Protein AF-A0A7W8EMI1-F1 (afdb_monomer_lite)

pLDDT: mean 90.02, std 12.0, range [42.81, 98.56]

Organism: NCBI:txid714136

Structure (mmCIF, N/CA/C/O backbone):
data_AF-A0A7W8EMI1-F1
#
_entry.id   AF-A0A7W8EMI1-F1
#
loop_
_atom_site.group_PDB
_atom_site.id
_atom_site.type_symbol
_atom_site.label_atom_id
_atom_site.label_alt_id
_atom_site.label_comp_id
_atom_site.label_asym_id
_atom_site.label_entity_id
_atom_site.label_seq_id
_atom_site.pdbx_PDB_ins_code
_atom_site.Cartn_x
_atom_site.Cartn_y
_atom_site.Cartn_z
_atom_site.occupancy
_atom_site.B_iso_or_equiv
_atom_site.auth_seq_id
_atom_site.auth_comp_id
_atom_site.auth_asym_id
_atom_site.auth_atom_id
_atom_site.pdbx_PDB_model_num
ATOM 1 N N . MET A 1 1 ? -33.096 -10.614 32.746 1.00 73.25 1 MET A N 1
ATOM 2 C CA . MET A 1 1 ? -34.024 -9.784 33.551 1.00 73.25 1 MET A CA 1
ATOM 3 C C . MET A 1 1 ? -34.927 -9.050 32.568 1.00 73.25 1 MET A C 1
ATOM 5 O O . MET A 1 1 ? -34.405 -8.693 31.520 1.00 73.25 1 MET A O 1
ATOM 9 N N . PRO A 1 2 ? -36.248 -8.901 32.792 1.00 81.44 2 PRO A N 1
ATOM 10 C CA . PRO A 1 2 ? -37.075 -8.082 31.903 1.00 81.44 2 PRO A CA 1
ATOM 11 C C . PRO A 1 2 ? -36.491 -6.671 31.788 1.00 81.44 2 PRO A C 1
ATOM 13 O O . PRO A 1 2 ? -36.024 -6.145 32.799 1.00 81.44 2 PRO A O 1
ATOM 16 N N . ALA A 1 3 ? -36.530 -6.092 30.586 1.00 77.44 3 ALA A N 1
ATOM 17 C CA . ALA A 1 3 ? -35.765 -4.897 30.235 1.00 77.44 3 ALA A CA 1
ATOM 18 C C . ALA A 1 3 ? -36.044 -3.680 31.139 1.00 77.44 3 ALA A C 1
ATOM 20 O O . ALA A 1 3 ? -35.156 -2.874 31.325 1.00 77.44 3 ALA A O 1
ATOM 21 N N . ASP A 1 4 ? -37.190 -3.606 31.818 1.00 81.94 4 ASP A N 1
ATOM 22 C CA . ASP A 1 4 ? -37.526 -2.467 32.692 1.00 81.94 4 ASP A CA 1
ATOM 23 C C . ASP A 1 4 ? -37.726 -2.875 34.162 1.00 81.94 4 ASP A C 1
ATOM 25 O O . ASP A 1 4 ? -38.446 -2.226 34.920 1.00 81.94 4 ASP A O 1
ATOM 29 N N . SER A 1 5 ? -37.157 -4.009 34.587 1.00 91.50 5 SER A N 1
ATOM 30 C CA . SER A 1 5 ? -37.368 -4.477 35.963 1.00 91.50 5 SER A CA 1
ATOM 31 C C . SER A 1 5 ? -36.676 -3.553 36.973 1.00 91.50 5 SER A C 1
ATOM 33 O O . SER A 1 5 ? -35.506 -3.224 36.777 1.00 91.50 5 SER A O 1
ATOM 35 N N . PRO A 1 6 ? -37.340 -3.160 38.072 1.00 95.75 6 PRO A N 1
ATOM 36 C CA . PRO A 1 6 ? -36.713 -2.332 39.091 1.00 95.75 6 PRO A CA 1
ATOM 37 C C . PRO A 1 6 ? -35.672 -3.121 39.895 1.00 95.75 6 PRO A C 1
ATOM 39 O O . PRO A 1 6 ? -35.766 -4.343 40.044 1.00 95.75 6 PRO A O 1
ATOM 42 N N . VAL A 1 7 ? -34.710 -2.403 40.471 1.00 96.88 7 VAL A N 1
ATOM 43 C CA . VAL A 1 7 ? -33.752 -2.937 41.447 1.00 96.88 7 VAL A CA 1
ATOM 44 C C . VAL A 1 7 ? -34.198 -2.510 42.841 1.00 96.88 7 VAL A C 1
ATOM 46 O O . VAL A 1 7 ? -34.382 -1.323 43.089 1.00 96.88 7 VAL A O 1
ATOM 49 N N . ALA A 1 8 ? -34.373 -3.455 43.764 1.00 97.31 8 ALA A N 1
ATOM 50 C CA . ALA A 1 8 ? -34.835 -3.168 45.121 1.00 97.31 8 ALA A CA 1
ATOM 51 C C . ALA A 1 8 ? -33.802 -3.584 46.173 1.00 97.31 8 ALA A C 1
ATOM 53 O O . ALA A 1 8 ? -33.213 -4.662 46.085 1.00 97.31 8 ALA A O 1
ATOM 54 N N . VAL A 1 9 ? -33.631 -2.740 47.190 1.00 98.00 9 VAL A N 1
ATOM 55 C CA . VAL A 1 9 ? -32.820 -3.006 48.383 1.00 98.00 9 VAL A CA 1
ATOM 56 C C . VAL A 1 9 ? -33.714 -2.957 49.610 1.00 98.00 9 VAL A C 1
ATOM 58 O O . VAL A 1 9 ? -34.444 -1.983 49.800 1.00 98.00 9 VAL A O 1
ATOM 61 N N . THR A 1 10 ? -33.625 -3.981 50.458 1.00 98.31 10 THR A N 1
ATOM 62 C CA . THR A 1 10 ? -34.345 -4.048 51.734 1.00 98.31 10 THR A CA 1
ATOM 63 C C . THR A 1 10 ? -33.381 -3.821 52.892 1.00 98.31 10 THR A C 1
ATOM 65 O O . THR A 1 10 ? -32.395 -4.543 53.032 1.00 98.31 10 THR A O 1
ATOM 68 N N . PHE A 1 11 ? -33.687 -2.843 53.737 1.00 98.12 11 PHE A N 1
ATOM 69 C CA . PHE A 1 11 ? -32.984 -2.560 54.984 1.00 98.12 11 PHE A CA 1
ATOM 70 C C . PHE A 1 11 ? -33.639 -3.320 56.142 1.00 98.12 11 PHE A C 1
ATOM 72 O O . PHE A 1 11 ? -34.852 -3.533 56.154 1.00 98.12 11 PHE A O 1
ATOM 79 N N . SER A 1 12 ? -32.841 -3.722 57.133 1.00 97.56 12 SER A N 1
ATOM 80 C CA . SER A 1 12 ? -33.326 -4.414 58.338 1.00 97.56 12 SER A CA 1
ATOM 81 C C . SER A 1 12 ? -34.131 -3.515 59.281 1.00 97.56 12 SER A C 1
ATOM 83 O O . SER A 1 12 ? -34.808 -4.018 60.174 1.00 97.56 12 SER A O 1
ATOM 85 N N . GLU A 1 13 ? -34.061 -2.200 59.090 1.00 97.81 13 GLU A N 1
ATOM 86 C CA . GLU A 1 13 ? -34.744 -1.182 59.883 1.00 97.81 13 GLU A CA 1
ATOM 87 C C . GLU A 1 13 ? -35.044 0.069 59.033 1.00 97.81 13 GLU A C 1
ATOM 89 O O . GLU A 1 13 ? -34.529 0.181 57.916 1.00 97.81 13 GLU A O 1
ATOM 94 N N . PRO A 1 14 ? -35.894 1.000 59.510 1.00 98.44 14 PRO A N 1
ATOM 95 C CA . PRO A 1 14 ? -36.161 2.264 58.824 1.00 98.44 14 PRO A CA 1
ATOM 96 C C . PRO A 1 14 ? -34.904 3.138 58.665 1.00 98.44 14 PRO A C 1
ATOM 98 O O . PRO A 1 14 ? -34.229 3.419 59.654 1.00 98.44 14 PRO A O 1
ATOM 101 N N . VAL A 1 15 ? -34.639 3.640 57.452 1.00 98.56 15 VAL A N 1
ATOM 102 C CA . VAL A 1 15 ? -33.458 4.477 57.148 1.00 98.56 15 VAL A CA 1
ATOM 103 C C . VAL A 1 15 ? -33.783 5.849 56.534 1.00 98.56 15 VAL A C 1
ATOM 105 O O . VAL A 1 15 ? -34.879 6.082 56.019 1.00 98.56 15 VAL A O 1
ATOM 108 N N . THR A 1 16 ? -32.817 6.771 56.553 1.00 98.44 16 THR A N 1
ATOM 109 C CA . THR A 1 16 ? -32.805 8.029 55.773 1.00 98.44 16 THR A CA 1
ATOM 110 C C . THR A 1 16 ? -31.569 8.122 54.882 1.00 98.44 16 THR A C 1
ATOM 112 O O . THR A 1 16 ? -30.633 7.353 55.054 1.00 98.44 16 THR A O 1
ATOM 115 N N . ASP A 1 17 ? -31.560 9.048 53.918 1.00 98.00 17 ASP A N 1
ATOM 116 C CA . ASP A 1 17 ? -30.403 9.375 53.057 1.00 98.00 17 ASP A CA 1
ATOM 117 C C . ASP A 1 17 ? -29.827 8.216 52.218 1.00 98.00 17 ASP A C 1
ATOM 119 O O . ASP A 1 17 ? -28.718 8.306 51.692 1.00 98.00 17 ASP A O 1
ATOM 123 N N . ALA A 1 18 ? -30.581 7.127 52.066 1.00 98.00 18 ALA A N 1
ATOM 124 C CA . ALA A 1 18 ? -30.171 5.978 51.274 1.00 98.00 18 ALA A CA 1
ATOM 125 C C . ALA A 1 18 ? -30.127 6.318 49.774 1.00 98.00 18 ALA A C 1
ATOM 127 O O . ALA A 1 18 ? -31.058 6.911 49.226 1.00 98.00 18 ALA A O 1
ATOM 128 N N . GLN A 1 19 ? -29.054 5.899 49.108 1.00 97.88 19 GLN A N 1
ATOM 129 C CA . GLN A 1 19 ? -28.803 6.128 47.686 1.00 97.88 19 GLN A CA 1
ATOM 130 C C . GLN A 1 19 ? -28.475 4.807 46.987 1.00 97.88 19 GLN A C 1
ATOM 132 O O . GLN A 1 19 ? -27.836 3.936 47.578 1.00 97.88 19 GLN A O 1
ATOM 137 N N . ILE A 1 20 ? -28.888 4.678 45.725 1.00 98.44 20 ILE A N 1
ATOM 138 C CA . ILE A 1 20 ? -28.486 3.597 44.818 1.00 98.44 20 ILE A CA 1
ATOM 139 C C . ILE A 1 20 ? -27.831 4.243 43.601 1.00 98.44 20 ILE A C 1
ATOM 141 O O . ILE A 1 20 ? -28.434 5.134 43.005 1.00 98.44 20 ILE A O 1
ATOM 145 N N . SER A 1 21 ? -26.643 3.769 43.232 1.00 97.50 21 SER A N 1
ATOM 146 C CA . SER A 1 21 ? -26.022 4.019 41.932 1.00 97.50 21 SER A CA 1
ATOM 147 C C . SER A 1 21 ? -25.877 2.709 41.163 1.00 97.50 21 SER A C 1
ATOM 149 O O . SER A 1 21 ? -25.671 1.643 41.754 1.00 97.50 21 SER A O 1
ATOM 151 N N . VAL A 1 22 ? -26.011 2.782 39.841 1.00 97.06 22 VAL A N 1
ATOM 152 C CA . VAL A 1 22 ? -25.885 1.632 38.942 1.00 97.06 22 VAL A CA 1
ATOM 153 C C . VAL A 1 22 ? -24.896 1.993 37.842 1.00 97.06 22 VAL A C 1
ATOM 155 O O . VAL A 1 22 ? -25.059 3.015 37.188 1.00 97.06 22 VAL A O 1
ATOM 158 N N . LEU A 1 23 ? -23.870 1.169 37.655 1.00 95.25 23 LEU A N 1
ATOM 159 C CA . LEU A 1 23 ? -22.830 1.343 36.645 1.00 95.25 23 LEU A CA 1
ATOM 160 C C . LEU A 1 23 ? -22.919 0.208 35.622 1.00 95.25 23 LEU A C 1
ATOM 162 O O . LEU A 1 23 ? -22.920 -0.962 36.012 1.00 95.25 23 LEU A O 1
ATOM 166 N N . ASP A 1 24 ? -22.939 0.545 34.337 1.00 87.75 24 ASP A N 1
ATOM 167 C CA . ASP A 1 24 ? -22.686 -0.411 33.263 1.00 87.75 24 ASP A CA 1
ATOM 168 C C . ASP A 1 24 ? -21.169 -0.635 33.156 1.00 87.75 24 ASP A C 1
ATOM 170 O O . ASP A 1 24 ? -20.417 0.255 32.761 1.00 87.75 24 ASP A O 1
ATOM 174 N N . GLU A 1 25 ? -20.689 -1.827 33.519 1.00 84.88 25 GLU A N 1
ATOM 175 C CA . GLU A 1 25 ? -19.253 -2.134 33.518 1.00 84.88 25 GLU A CA 1
ATOM 176 C C . GLU A 1 25 ? -18.672 -2.341 32.106 1.00 84.88 25 GLU A C 1
ATOM 178 O O . GLU A 1 25 ? -17.452 -2.395 31.954 1.00 84.88 25 GLU A O 1
ATOM 183 N N . TRP A 1 26 ? -19.497 -2.482 31.061 1.00 77.25 26 TRP A N 1
ATOM 184 C CA . TRP A 1 26 ? -19.006 -2.594 29.681 1.00 77.25 26 TRP A CA 1
ATOM 185 C C . TRP A 1 26 ? -18.667 -1.231 29.087 1.00 77.25 26 TRP A C 1
ATOM 187 O O . TRP A 1 26 ? -17.717 -1.129 28.305 1.00 77.25 26 TRP A O 1
ATOM 197 N N . PHE A 1 27 ? -19.451 -0.211 29.439 1.00 75.19 27 PHE A N 1
ATOM 198 C CA . PHE A 1 27 ? -19.277 1.157 28.949 1.00 75.19 27 PHE A CA 1
ATOM 199 C C . PHE A 1 27 ? -18.638 2.094 29.981 1.00 75.19 27 PHE A C 1
ATOM 201 O O . PHE A 1 27 ? -18.196 3.173 29.607 1.00 75.19 27 PHE A O 1
ATOM 208 N N . GLU A 1 28 ? -18.508 1.645 31.234 1.00 82.50 28 GLU A N 1
ATOM 209 C CA . GLU A 1 28 ? -18.040 2.443 32.376 1.00 82.50 28 GLU A CA 1
ATOM 210 C C . GLU A 1 28 ? -18.919 3.684 32.630 1.00 82.50 28 GLU A 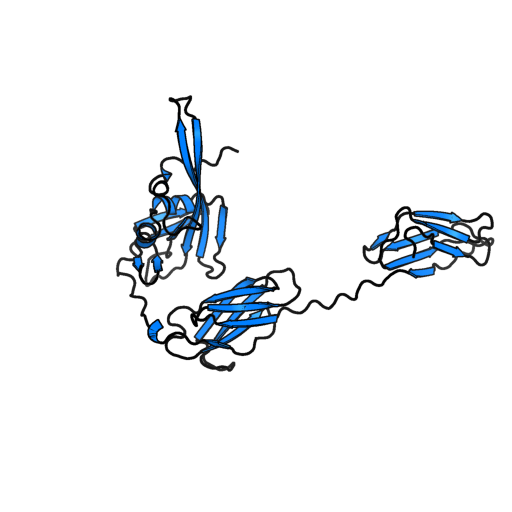C 1
ATOM 212 O O . GLU A 1 28 ? -18.450 4.693 33.156 1.00 82.50 28 GLU A O 1
ATOM 217 N N . ASP A 1 29 ? -20.208 3.582 32.296 1.00 85.00 29 ASP A N 1
ATOM 218 C CA . ASP A 1 29 ? -21.182 4.673 32.352 1.00 85.00 29 ASP A CA 1
ATOM 219 C C . ASP A 1 29 ? -22.246 4.424 33.434 1.00 85.00 29 ASP A C 1
ATOM 221 O O . ASP A 1 29 ? -22.667 3.291 33.683 1.00 85.00 29 ASP A O 1
ATOM 225 N N . GLU A 1 30 ? -22.696 5.491 34.099 1.00 93.75 30 GLU A N 1
ATOM 226 C CA . GLU A 1 30 ? -23.787 5.416 35.076 1.00 93.75 30 GLU A CA 1
ATOM 227 C C . GLU A 1 30 ? -25.133 5.240 34.363 1.00 93.75 30 GLU A C 1
ATOM 229 O O . GLU A 1 30 ? -25.459 5.974 33.428 1.00 93.75 30 GLU A O 1
ATOM 234 N N . VAL A 1 31 ? -25.937 4.281 34.823 1.00 93.31 31 VAL A N 1
ATOM 235 C CA . VAL A 1 31 ? -27.280 4.045 34.290 1.00 93.31 31 VAL A CA 1
ATOM 236 C C . VAL A 1 31 ? -28.243 5.062 34.911 1.00 93.31 31 VAL A C 1
ATOM 238 O O . VAL A 1 31 ? -28.429 5.057 36.133 1.00 93.31 31 VAL A O 1
ATOM 241 N N . PRO A 1 32 ? -28.896 5.922 34.111 1.00 93.50 32 PRO A N 1
ATOM 242 C CA . PRO A 1 32 ? -29.820 6.915 34.638 1.00 93.50 32 PRO A CA 1
ATOM 243 C C . PRO A 1 32 ? -31.092 6.255 35.191 1.00 93.50 32 PRO A C 1
ATOM 245 O O . PRO A 1 32 ? -31.605 5.267 34.659 1.00 93.50 32 PRO A O 1
ATOM 248 N N . GLY A 1 33 ? -31.631 6.815 36.274 1.00 95.62 33 GLY A N 1
ATOM 249 C CA . GLY A 1 33 ? -32.857 6.321 36.892 1.00 95.62 33 GLY A CA 1
ATOM 250 C C . GLY A 1 33 ? -33.317 7.152 38.082 1.00 95.62 33 GLY A C 1
ATOM 251 O O . GLY A 1 33 ? -32.709 8.159 38.444 1.00 95.62 33 GLY A O 1
ATOM 252 N N . THR A 1 34 ? -34.427 6.735 38.687 1.00 97.56 34 THR A N 1
ATOM 253 C CA . THR A 1 34 ? -34.988 7.367 39.886 1.00 97.56 34 THR A CA 1
ATOM 254 C C . THR A 1 34 ? -35.004 6.397 41.054 1.00 97.56 34 THR A C 1
ATOM 256 O O . THR A 1 34 ? -35.203 5.195 40.880 1.00 97.56 34 THR A O 1
ATOM 259 N N . THR A 1 35 ? -34.802 6.920 42.263 1.00 98.00 35 THR A N 1
ATOM 260 C CA . THR A 1 35 ? -34.880 6.144 43.501 1.00 98.00 35 THR A CA 1
ATOM 261 C C . THR A 1 35 ? -36.099 6.550 44.319 1.00 98.00 35 THR A C 1
ATOM 263 O O . THR A 1 35 ? -36.422 7.730 44.453 1.00 98.00 35 THR A O 1
ATOM 266 N N . GLN A 1 36 ? -36.791 5.564 44.887 1.00 98.25 36 GLN A N 1
ATOM 267 C CA . GLN A 1 36 ? -37.941 5.789 45.753 1.00 98.25 36 GLN A CA 1
ATOM 268 C C . GLN A 1 36 ? -37.867 4.891 46.984 1.00 98.25 36 GLN A C 1
ATOM 270 O O . GLN A 1 36 ? -37.825 3.664 46.879 1.00 98.25 36 GLN A O 1
ATOM 275 N N . LEU A 1 37 ? -37.863 5.516 48.161 1.00 98.31 37 LEU A N 1
ATOM 276 C CA . LEU A 1 37 ? -37.962 4.830 49.444 1.00 98.31 37 LEU A CA 1
ATOM 277 C C . LEU A 1 37 ? -39.443 4.661 49.811 1.00 98.31 37 LEU A C 1
ATOM 279 O O . LEU A 1 37 ? -40.226 5.609 49.712 1.00 98.31 37 LEU A O 1
ATOM 283 N N . ASN A 1 38 ? -39.845 3.461 50.227 1.00 98.31 38 ASN A N 1
ATOM 284 C CA . ASN A 1 38 ? -41.227 3.197 50.627 1.00 98.31 38 ASN A CA 1
ATOM 285 C C . ASN A 1 38 ? -41.619 3.966 51.918 1.00 98.31 38 ASN A C 1
ATOM 287 O O . ASN A 1 38 ? -40.748 4.405 52.671 1.00 98.31 38 ASN A O 1
ATOM 291 N N . PRO A 1 39 ? -42.923 4.101 52.243 1.00 98.12 39 PRO A N 1
ATOM 292 C CA . PRO A 1 39 ? -43.362 4.828 53.442 1.00 98.12 39 PRO A CA 1
ATOM 293 C C . PRO A 1 39 ? -42.824 4.266 54.767 1.00 98.12 39 PRO A C 1
ATOM 295 O O . PRO A 1 39 ? -42.592 5.026 55.703 1.00 98.12 39 PRO A O 1
ATOM 298 N N . ALA A 1 40 ? -42.592 2.950 54.840 1.00 97.94 40 ALA A N 1
ATOM 299 C CA . ALA A 1 40 ? -41.990 2.291 56.004 1.00 97.94 40 ALA A CA 1
ATOM 300 C C . ALA A 1 40 ? -40.477 2.547 56.139 1.00 97.94 40 ALA A C 1
ATOM 302 O O . ALA A 1 40 ? -39.891 2.200 57.160 1.00 97.94 40 ALA A O 1
ATOM 303 N N . ARG A 1 41 ? -39.852 3.157 55.123 1.00 98.25 41 ARG A N 1
ATOM 304 C CA . ARG A 1 41 ? -38.419 3.456 55.032 1.00 98.25 41 ARG A CA 1
ATOM 305 C C . ARG A 1 41 ? -37.495 2.241 55.079 1.00 98.25 41 ARG A C 1
ATOM 307 O O . ARG A 1 41 ? -36.343 2.359 55.473 1.00 98.25 41 ARG A O 1
ATOM 314 N N . THR A 1 42 ? -37.985 1.086 54.650 1.00 98.50 42 THR A N 1
ATOM 315 C CA . THR A 1 42 ? -37.250 -0.187 54.672 1.00 98.50 42 THR A CA 1
ATOM 316 C C . THR A 1 42 ? -36.948 -0.735 53.286 1.00 98.50 42 THR A C 1
ATOM 318 O O . THR A 1 42 ? -36.159 -1.664 53.180 1.00 98.50 42 THR A O 1
ATOM 321 N N . VAL A 1 43 ? -37.542 -0.193 52.218 1.00 98.56 43 VAL A N 1
ATOM 322 C CA . VAL A 1 43 ? -37.300 -0.662 50.844 1.00 98.56 43 VAL A CA 1
ATOM 323 C C . VAL A 1 43 ? -37.016 0.521 49.931 1.00 98.56 43 VAL A C 1
ATOM 325 O O . VAL A 1 43 ? -37.893 1.364 49.733 1.00 98.56 43 VAL A O 1
ATOM 328 N N . LEU A 1 44 ? -35.804 0.574 49.374 1.00 98.50 44 LEU A N 1
ATOM 329 C CA . LEU A 1 44 ? -35.391 1.551 48.367 1.00 98.50 44 LEU A CA 1
ATOM 330 C C . LEU A 1 44 ? -35.411 0.891 46.991 1.00 98.50 44 LEU A C 1
ATOM 332 O O . LEU A 1 44 ? -34.766 -0.133 46.781 1.00 98.50 44 LEU A O 1
ATOM 336 N N . THR A 1 45 ? -36.158 1.481 46.065 1.00 98.38 45 THR A N 1
ATOM 337 C CA . THR A 1 45 ? -36.331 0.965 44.703 1.00 98.38 45 THR A CA 1
ATOM 338 C C . THR A 1 45 ? -35.681 1.915 43.712 1.00 98.38 45 THR A C 1
ATOM 340 O O . THR A 1 45 ? -36.009 3.097 43.714 1.00 98.38 45 THR A O 1
ATOM 343 N N . PHE A 1 46 ? -34.786 1.409 42.870 1.00 98.19 46 PHE A N 1
ATOM 344 C CA . PHE A 1 46 ? -34.253 2.094 41.698 1.00 98.19 46 PHE A CA 1
ATOM 345 C C . PHE A 1 46 ? -35.033 1.660 40.453 1.00 98.19 46 PHE A C 1
ATOM 347 O O . PHE A 1 46 ? -35.137 0.465 40.164 1.00 98.19 46 PHE A O 1
ATOM 354 N N . THR A 1 47 ? -35.576 2.633 39.725 1.00 97.19 47 THR A N 1
ATOM 355 C CA . THR A 1 47 ? -36.252 2.430 38.439 1.00 97.19 47 THR A CA 1
ATOM 356 C C . THR A 1 47 ? -35.393 3.063 37.349 1.00 97.19 47 THR A C 1
ATOM 358 O O . THR A 1 47 ? -35.239 4.290 37.369 1.00 97.19 47 THR A O 1
ATOM 361 N N . PRO A 1 48 ? -34.813 2.275 36.427 1.00 96.00 48 PRO A N 1
ATOM 362 C CA . PRO A 1 48 ? -34.010 2.839 35.351 1.00 96.00 48 PRO A CA 1
ATOM 363 C C . PRO A 1 48 ? -34.900 3.694 34.435 1.00 96.00 48 PRO A C 1
ATOM 365 O O . PRO A 1 48 ? -36.079 3.392 34.243 1.00 96.00 48 PRO A O 1
ATOM 368 N N . SER A 1 49 ? -34.361 4.783 33.883 1.00 93.56 49 SER A N 1
ATOM 369 C CA . SER A 1 49 ? -35.084 5.596 32.891 1.00 93.56 49 SER A CA 1
ATOM 370 C C . SER A 1 49 ? -34.980 5.033 31.474 1.00 93.56 49 SER A C 1
ATOM 372 O O . SER A 1 49 ? -35.660 5.520 30.572 1.00 93.56 49 SER A O 1
ATOM 374 N N . GLU A 1 50 ? -34.129 4.026 31.283 1.00 85.12 50 GLU A N 1
ATOM 375 C CA . GLU A 1 50 ? -33.891 3.341 30.018 1.00 85.12 50 GLU A CA 1
ATOM 376 C C . GLU A 1 50 ? -33.925 1.820 30.227 1.00 85.12 50 GLU A C 1
ATOM 378 O O . GLU A 1 50 ? -33.589 1.350 31.317 1.00 85.12 50 GLU A O 1
ATOM 383 N N . PRO A 1 51 ? -34.317 1.034 29.211 1.00 86.12 51 PRO A N 1
ATOM 384 C CA . PRO A 1 51 ? -34.303 -0.416 29.324 1.00 86.12 51 PRO A CA 1
ATOM 385 C C . PRO A 1 51 ? -32.886 -0.957 29.566 1.00 86.12 51 PRO A C 1
ATOM 387 O O . PRO A 1 51 ? -31.922 -0.493 28.957 1.00 86.12 51 PRO A O 1
ATOM 390 N N . TRP A 1 52 ? -32.762 -1.988 30.401 1.00 85.25 52 TRP A N 1
ATOM 391 C CA . TRP A 1 52 ? -31.524 -2.726 30.626 1.00 85.25 52 TRP A CA 1
ATOM 392 C C . TRP A 1 52 ? -30.969 -3.262 29.309 1.00 85.25 52 TRP A C 1
ATOM 394 O O . TRP A 1 52 ? -31.669 -3.927 28.540 1.00 85.25 52 TRP A O 1
ATOM 404 N N . MET A 1 53 ? -29.685 -3.010 29.089 1.00 78.88 53 MET A N 1
ATOM 405 C CA . MET A 1 53 ? -28.921 -3.644 28.025 1.00 78.88 53 MET A CA 1
ATOM 406 C C . MET A 1 53 ? -28.465 -5.047 28.458 1.00 78.88 53 MET A C 1
ATOM 408 O O . MET A 1 53 ? -28.408 -5.358 29.650 1.00 78.88 53 MET A O 1
ATOM 412 N N . ASP A 1 54 ? -28.112 -5.895 27.489 1.00 79.81 54 ASP A N 1
ATOM 413 C CA . ASP A 1 54 ? -27.489 -7.206 27.731 1.00 79.81 54 ASP A CA 1
ATOM 414 C C . ASP A 1 54 ? -26.007 -7.042 28.152 1.00 79.81 54 ASP A C 1
ATOM 416 O O . ASP A 1 54 ? -25.101 -7.534 27.482 1.00 79.81 54 ASP A O 1
ATOM 420 N N . SER A 1 55 ? -25.750 -6.298 29.232 1.00 82.88 55 SER A N 1
ATOM 421 C CA . SER A 1 55 ? -24.419 -5.991 29.780 1.00 82.88 55 SER A CA 1
ATOM 422 C C . SER A 1 55 ? -24.312 -6.341 31.273 1.00 82.88 55 SER A C 1
ATOM 424 O O . SER A 1 55 ? -25.286 -6.740 31.921 1.00 82.88 55 SER A O 1
ATOM 426 N N . LEU A 1 56 ? -23.094 -6.259 31.822 1.00 90.31 56 LEU A N 1
ATOM 427 C CA . LEU A 1 56 ? -22.818 -6.500 33.240 1.00 90.31 56 LEU A CA 1
ATOM 428 C C . LEU A 1 56 ? -23.025 -5.206 34.039 1.00 90.31 56 LEU A C 1
ATOM 430 O O . LEU A 1 56 ? -22.341 -4.216 33.794 1.00 90.31 56 LEU A O 1
ATOM 434 N N . MET A 1 57 ? -23.926 -5.237 35.018 1.00 93.50 57 MET A N 1
ATOM 435 C CA . MET A 1 57 ? -24.270 -4.101 35.875 1.00 93.50 57 MET A CA 1
ATOM 436 C C . MET A 1 57 ? -23.652 -4.256 37.260 1.00 93.50 57 MET A C 1
ATOM 438 O O . MET A 1 57 ? -23.767 -5.322 37.871 1.00 93.50 57 MET A O 1
ATOM 442 N N . ALA A 1 58 ? -23.082 -3.179 37.796 1.00 95.94 58 ALA A N 1
ATOM 443 C CA . ALA A 1 58 ? -22.684 -3.070 39.194 1.00 95.94 58 ALA A CA 1
ATOM 444 C C . ALA A 1 58 ? -23.607 -2.096 39.929 1.00 95.94 58 ALA A C 1
ATOM 446 O O . ALA A 1 58 ? -23.683 -0.918 39.591 1.00 95.94 58 ALA A O 1
ATOM 447 N N . VAL A 1 59 ? -24.294 -2.579 40.961 1.00 97.81 59 VAL A N 1
ATOM 448 C CA . VAL A 1 59 ? -25.160 -1.753 41.807 1.00 97.81 59 VAL A CA 1
ATOM 449 C C . VAL A 1 59 ? -24.455 -1.480 43.115 1.00 97.81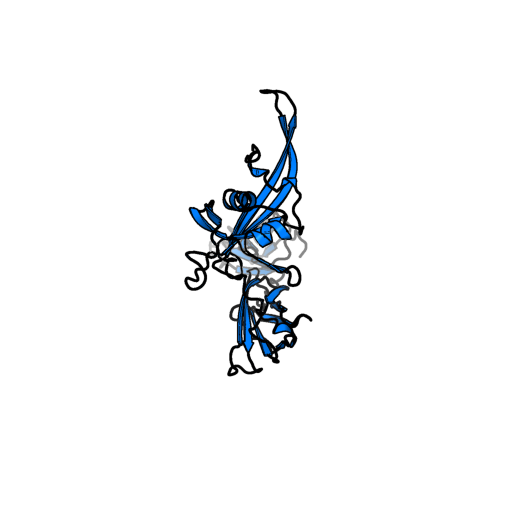 59 VAL A C 1
ATOM 451 O O . VAL A 1 59 ? -23.988 -2.418 43.758 1.00 97.81 59 VAL A O 1
ATOM 454 N N . THR A 1 60 ? -24.422 -0.219 43.532 1.00 98.38 60 THR A N 1
ATOM 455 C CA . THR A 1 60 ? -23.920 0.182 44.845 1.00 98.38 60 THR A CA 1
ATOM 456 C C . THR A 1 60 ? -25.014 0.889 45.631 1.00 98.38 60 THR A C 1
ATOM 458 O O . THR A 1 60 ? -25.562 1.893 45.185 1.00 98.38 60 THR A O 1
ATOM 461 N N . VAL A 1 61 ? -25.315 0.382 46.827 1.00 98.44 61 VAL A N 1
ATOM 462 C CA . VAL A 1 61 ? -26.161 1.069 47.811 1.00 98.44 61 VAL A CA 1
ATOM 463 C C . VAL A 1 61 ? -25.287 1.695 48.891 1.00 98.44 61 VAL A C 1
ATOM 465 O O . VAL A 1 61 ? -24.340 1.072 49.376 1.00 98.44 61 VAL A O 1
ATOM 468 N N . SER A 1 62 ? -25.578 2.941 49.258 1.00 98.38 62 SER A N 1
ATOM 469 C CA . SER A 1 62 ? -24.784 3.692 50.233 1.00 98.38 62 SER A CA 1
ATOM 470 C C . SER A 1 62 ? -25.594 4.794 50.924 1.00 98.38 62 SER A C 1
ATOM 472 O O . SER A 1 62 ? -26.772 4.994 50.632 1.00 98.38 62 SER A O 1
ATOM 474 N N . GLY A 1 63 ? -24.969 5.491 51.877 1.00 97.88 63 GLY A N 1
ATOM 475 C CA . GLY A 1 63 ? -25.506 6.713 52.486 1.00 97.88 63 GLY A CA 1
ATOM 476 C C . GLY A 1 63 ? -26.598 6.515 53.539 1.00 97.88 63 GLY A C 1
ATOM 477 O O . GLY A 1 63 ? -26.818 7.428 54.331 1.00 97.88 63 GLY A O 1
ATOM 478 N N . ALA A 1 64 ? -27.228 5.336 53.606 1.00 98.38 64 ALA A N 1
ATOM 479 C CA . ALA A 1 64 ? -28.341 5.088 54.517 1.00 98.38 64 ALA A CA 1
ATOM 480 C C . ALA A 1 64 ? -27.950 5.311 55.987 1.00 98.38 64 ALA A C 1
ATOM 482 O O . ALA A 1 64 ? -26.903 4.829 56.430 1.00 98.38 64 ALA A O 1
ATOM 483 N N . ARG A 1 65 ? -28.804 6.011 56.737 1.00 98.56 65 ARG A N 1
ATOM 484 C CA . ARG A 1 65 ? -28.657 6.268 58.174 1.00 98.56 65 ARG A CA 1
ATOM 485 C C . ARG A 1 65 ? -29.818 5.682 58.962 1.00 98.56 65 ARG A C 1
ATOM 487 O O . ARG A 1 65 ? -30.961 5.831 58.536 1.00 98.56 65 ARG A O 1
ATOM 494 N N . ASP A 1 66 ? -29.534 5.053 60.096 1.00 98.31 66 ASP A N 1
ATOM 495 C CA . ASP A 1 66 ? -30.563 4.608 61.043 1.00 98.31 66 ASP A CA 1
ATOM 496 C C . ASP A 1 66 ? -31.109 5.778 61.895 1.00 98.31 66 ASP A C 1
ATOM 498 O O . ASP A 1 66 ? -30.680 6.931 61.770 1.00 98.31 66 ASP A O 1
ATOM 502 N N . ALA A 1 67 ? -32.054 5.493 62.798 1.00 97.50 67 ALA A N 1
ATOM 503 C CA . ALA A 1 67 ? -32.637 6.499 63.692 1.00 97.50 67 ALA A CA 1
ATOM 504 C C . ALA A 1 67 ? -31.640 7.089 64.712 1.00 97.50 67 ALA A C 1
ATOM 506 O O . ALA A 1 67 ? -31.887 8.168 65.254 1.00 97.50 67 ALA A O 1
ATOM 507 N N . ALA A 1 68 ? -30.526 6.401 64.977 1.00 98.06 68 ALA A N 1
ATOM 508 C CA . ALA A 1 68 ? -29.445 6.873 65.839 1.00 98.06 68 ALA A CA 1
ATOM 509 C C . ALA A 1 68 ? -28.396 7.706 65.072 1.00 98.06 68 ALA A C 1
ATOM 511 O O . ALA A 1 68 ? -27.491 8.272 65.685 1.00 98.06 68 ALA A O 1
ATOM 512 N N . GLY A 1 69 ? -28.522 7.814 63.745 1.00 97.69 69 GLY A N 1
ATOM 513 C CA . GLY A 1 69 ? -27.601 8.535 62.871 1.00 97.69 69 GLY A CA 1
ATOM 514 C C . GLY A 1 69 ? -26.393 7.714 62.408 1.00 97.69 69 GLY A C 1
ATOM 515 O O . GLY A 1 69 ? -25.516 8.268 61.732 1.00 97.69 69 GLY A O 1
ATOM 516 N N . ASN A 1 70 ? -26.331 6.413 62.718 1.00 98.00 70 ASN A N 1
ATOM 517 C CA . ASN A 1 70 ? -25.261 5.540 62.239 1.00 98.00 70 ASN A CA 1
ATOM 518 C C . ASN A 1 70 ? -25.389 5.365 60.729 1.00 98.00 70 ASN A C 1
ATOM 520 O O . ASN A 1 70 ? -26.473 5.109 60.217 1.00 98.00 70 ASN A O 1
ATOM 524 N N . THR A 1 71 ? -24.279 5.500 60.006 1.00 98.00 71 THR A N 1
ATOM 525 C CA . THR A 1 71 ? -24.257 5.360 58.541 1.00 98.00 71 THR A CA 1
ATOM 526 C C . THR A 1 71 ? -23.893 3.935 58.151 1.00 98.00 71 THR A C 1
ATOM 528 O O . THR A 1 71 ? -22.942 3.372 58.695 1.00 98.00 71 THR A O 1
ATOM 531 N N . MET A 1 72 ? -24.607 3.363 57.182 1.00 97.50 72 MET A N 1
ATOM 532 C CA . MET A 1 72 ? -24.281 2.048 56.639 1.00 97.50 72 MET A CA 1
ATOM 533 C C . MET A 1 72 ? -22.912 2.046 55.945 1.00 97.50 72 MET A C 1
ATOM 535 O O . MET A 1 72 ? -22.495 3.039 55.344 1.00 97.50 72 MET A O 1
ATOM 539 N N . SER A 1 73 ? -22.245 0.893 55.942 1.00 97.31 73 SER A N 1
ATOM 540 C CA . SER A 1 73 ? -21.153 0.658 54.992 1.00 97.31 73 SER A CA 1
ATOM 541 C C . SER A 1 73 ? -21.731 0.428 53.591 1.00 97.31 73 SER A C 1
ATOM 543 O O . SER A 1 73 ? -22.721 -0.301 53.482 1.00 97.31 73 SER A O 1
ATOM 545 N N . PRO A 1 74 ? -21.147 1.007 52.523 1.00 98.00 74 PRO A N 1
ATOM 546 C CA . PRO A 1 74 ? -21.602 0.750 51.164 1.00 98.00 74 PRO A CA 1
ATOM 547 C C . PRO A 1 74 ? -21.581 -0.741 50.828 1.00 98.00 74 PRO A C 1
ATOM 549 O O . PRO A 1 74 ? -20.674 -1.470 51.235 1.00 98.00 74 PRO A O 1
ATOM 552 N N . HIS A 1 75 ? -22.570 -1.184 50.060 1.00 97.94 75 HIS A N 1
ATOM 553 C CA . HIS A 1 75 ? -22.666 -2.559 49.590 1.00 97.94 75 HIS A CA 1
ATOM 554 C C . HIS A 1 75 ? -22.797 -2.585 48.070 1.00 97.94 75 HIS A C 1
ATOM 556 O O . HIS A 1 75 ? -23.613 -1.853 47.511 1.00 97.94 75 HIS A O 1
ATOM 562 N N . THR A 1 76 ? -22.010 -3.444 47.420 1.00 97.56 76 THR A N 1
ATOM 563 C CA . THR A 1 76 ? -21.969 -3.568 45.960 1.00 97.56 76 THR A CA 1
ATOM 564 C C . THR A 1 76 ? -22.221 -5.008 45.538 1.00 97.56 76 THR A C 1
ATOM 566 O O . THR A 1 76 ? -21.600 -5.932 46.068 1.00 97.56 76 THR A O 1
ATOM 569 N N . TRP A 1 77 ? -23.088 -5.198 44.547 1.00 97.19 77 TRP A N 1
ATOM 570 C CA . TRP A 1 77 ? -23.303 -6.487 43.890 1.00 97.19 77 TRP A CA 1
ATOM 571 C C . TRP A 1 77 ? -23.421 -6.312 42.378 1.00 97.19 77 TRP A C 1
ATOM 573 O O . TRP A 1 77 ? -23.534 -5.195 41.874 1.00 97.19 77 TRP A O 1
ATOM 583 N N . ARG A 1 78 ? -23.374 -7.433 41.652 1.00 95.31 78 ARG A N 1
ATOM 584 C CA . ARG A 1 78 ? -23.465 -7.456 40.191 1.00 95.31 78 ARG A CA 1
ATOM 585 C C . ARG A 1 78 ? -24.621 -8.315 39.707 1.00 95.31 78 ARG A C 1
ATOM 587 O O . ARG A 1 78 ? -24.952 -9.318 40.341 1.00 95.31 78 ARG A O 1
ATOM 594 N N . PHE A 1 79 ? -25.194 -7.941 38.571 1.00 93.62 79 PHE A N 1
ATOM 595 C CA . PHE A 1 79 ? -26.121 -8.770 37.803 1.00 93.62 79 PHE A CA 1
ATOM 596 C C . PHE A 1 79 ? -25.932 -8.517 36.302 1.00 93.62 79 PHE A C 1
ATOM 598 O O . PHE A 1 79 ? -25.333 -7.520 35.916 1.00 93.62 79 PHE A O 1
ATOM 605 N N . GLY A 1 80 ? -26.437 -9.416 35.457 1.00 90.38 80 GLY A N 1
ATOM 606 C CA . GLY A 1 80 ? -26.239 -9.358 34.004 1.00 90.38 80 GLY A CA 1
ATOM 607 C C . GLY A 1 80 ? -25.273 -10.432 33.506 1.00 90.38 80 GLY A C 1
ATOM 608 O O . GLY A 1 80 ? -24.906 -11.340 34.255 1.00 90.38 80 GLY A O 1
ATOM 609 N N . GLU A 1 81 ? -24.906 -10.359 32.229 1.00 80.69 81 GLU A N 1
ATOM 610 C CA . GLU A 1 81 ? -23.968 -11.298 31.609 1.00 80.69 81 GLU A CA 1
ATOM 611 C C . GLU A 1 81 ? -22.553 -10.714 31.647 1.00 80.69 81 GLU A C 1
ATOM 613 O O . GLU A 1 81 ? -22.327 -9.566 31.261 1.00 80.69 81 GLU A O 1
ATOM 618 N N . GLU A 1 82 ? -21.580 -11.496 32.129 1.00 74.94 82 GLU A N 1
ATOM 619 C CA . GLU A 1 82 ? -20.176 -11.101 32.009 1.00 74.94 82 GLU A CA 1
ATOM 620 C C . GLU A 1 82 ? -19.842 -10.867 30.529 1.00 74.94 82 GLU A C 1
ATOM 622 O O . GLU A 1 82 ? -20.275 -11.649 29.675 1.00 74.94 82 GLU A O 1
ATOM 627 N N . PRO A 1 83 ? -19.040 -9.838 30.194 1.00 61.75 83 PRO A N 1
ATOM 628 C CA . PRO A 1 83 ? -18.608 -9.660 28.820 1.00 61.75 83 PRO A CA 1
ATOM 629 C C . PRO A 1 83 ? -17.938 -10.952 28.349 1.00 61.75 83 PRO A C 1
ATOM 631 O O . PRO A 1 83 ? -17.148 -11.542 29.102 1.00 61.75 83 PRO A O 1
ATOM 634 N N . PRO A 1 84 ? -18.215 -11.415 27.115 1.00 59.62 84 PRO A N 1
ATOM 635 C CA . PRO A 1 84 ? -17.570 -12.610 26.606 1.00 59.62 84 PRO A CA 1
ATOM 636 C C . PRO A 1 84 ? -16.067 -12.411 26.750 1.00 59.62 84 PRO A C 1
ATOM 638 O O . PRO A 1 84 ? -15.527 -11.423 26.242 1.00 59.62 84 PRO A O 1
ATOM 641 N N . LYS A 1 85 ? -15.394 -13.321 27.476 1.00 57.59 85 LYS A N 1
ATOM 642 C CA . LYS A 1 85 ? -13.942 -13.253 27.687 1.00 57.59 85 LYS A CA 1
ATOM 643 C C . LYS A 1 85 ? -13.299 -12.979 26.340 1.00 57.59 85 LYS A C 1
ATOM 645 O O . LYS A 1 85 ? -13.352 -13.833 25.452 1.00 57.59 85 LYS A O 1
ATOM 650 N N . LYS A 1 86 ? -12.739 -11.775 26.176 1.00 48.88 86 LYS A N 1
ATOM 651 C CA . LYS A 1 86 ? -12.154 -11.344 24.910 1.00 48.88 86 LYS A CA 1
ATOM 652 C C . LYS A 1 86 ? -11.096 -12.374 24.555 1.00 48.88 86 LYS A C 1
ATOM 654 O O . LYS A 1 86 ? -10.072 -12.471 25.233 1.00 48.88 86 LYS A O 1
ATOM 659 N N . LYS A 1 87 ? -11.384 -13.202 23.547 1.00 51.53 87 LYS A N 1
ATOM 660 C CA . LYS A 1 87 ? -10.443 -14.209 23.067 1.00 51.53 87 LYS A CA 1
ATOM 661 C C . LYS A 1 87 ? -9.153 -13.453 22.778 1.00 51.53 87 LYS A C 1
ATOM 663 O O . LYS A 1 87 ? -9.196 -12.424 22.105 1.00 51.53 87 LYS A O 1
ATOM 668 N N . ALA A 1 88 ? -8.047 -13.873 23.392 1.00 61.47 88 ALA A N 1
ATOM 669 C CA . ALA A 1 88 ? -6.783 -13.176 23.215 1.00 61.47 88 ALA A CA 1
ATOM 670 C C . ALA A 1 88 ? -6.528 -13.047 21.711 1.00 61.47 88 ALA A C 1
ATOM 672 O O . ALA A 1 88 ? -6.552 -14.058 21.003 1.00 61.47 88 ALA A O 1
ATOM 673 N N . ALA A 1 89 ? -6.356 -11.808 21.242 1.00 65.19 89 ALA A N 1
ATOM 674 C CA . ALA A 1 89 ? -6.205 -11.528 19.825 1.00 65.19 89 ALA A CA 1
ATOM 675 C C . ALA A 1 89 ? -5.089 -12.412 19.268 1.00 65.19 89 ALA A C 1
ATOM 677 O O . ALA A 1 89 ? -3.960 -12.378 19.768 1.00 65.19 89 ALA A O 1
ATOM 678 N N . ALA A 1 90 ? -5.409 -13.238 18.271 1.00 78.06 90 ALA A N 1
ATOM 679 C CA . ALA A 1 90 ? -4.424 -14.138 17.693 1.00 78.06 90 ALA A CA 1
ATOM 680 C C . ALA A 1 90 ? -3.226 -13.316 17.192 1.00 78.06 90 ALA A C 1
ATOM 682 O O . ALA A 1 90 ? -3.395 -12.362 16.423 1.00 78.06 90 ALA A O 1
ATOM 683 N N . ALA A 1 91 ? -2.024 -13.677 17.650 1.00 87.38 91 ALA A N 1
ATOM 684 C CA . ALA A 1 91 ? -0.800 -12.994 17.258 1.00 87.38 91 ALA A CA 1
ATOM 685 C C . ALA A 1 91 ? -0.625 -13.030 15.724 1.00 87.38 91 ALA A C 1
ATOM 687 O O . ALA A 1 91 ? -1.021 -14.013 15.086 1.00 87.38 91 ALA A O 1
ATOM 688 N N . PRO A 1 92 ? -0.009 -12.000 15.114 1.00 92.94 92 PRO A N 1
ATOM 689 C CA . PRO A 1 92 ? 0.224 -11.976 13.676 1.00 92.94 92 PRO A CA 1
ATOM 690 C C . PRO A 1 92 ? 1.048 -13.188 13.234 1.00 92.94 92 PRO A C 1
ATOM 692 O O . PRO A 1 92 ? 2.162 -13.419 13.711 1.00 92.94 92 PRO A O 1
ATOM 695 N N . ALA A 1 93 ? 0.505 -13.966 12.303 1.00 95.75 93 ALA A N 1
ATOM 696 C CA . ALA A 1 93 ? 1.119 -15.203 11.834 1.00 95.75 93 ALA A CA 1
ATOM 697 C C . ALA A 1 93 ? 0.854 -15.421 10.344 1.00 95.75 93 ALA A C 1
ATOM 699 O O . ALA A 1 93 ? -0.070 -14.854 9.760 1.00 95.75 93 ALA A O 1
ATOM 700 N N . VAL A 1 94 ? 1.670 -16.263 9.712 1.00 96.62 94 VAL A N 1
ATOM 701 C CA . VAL A 1 94 ? 1.385 -16.735 8.354 1.00 96.62 94 VAL A CA 1
ATOM 702 C C . VAL A 1 94 ? 0.286 -17.790 8.438 1.00 96.62 94 VAL A C 1
ATOM 704 O O . VAL A 1 94 ? 0.535 -18.893 8.910 1.00 96.62 94 VAL A O 1
ATOM 707 N N . GLU A 1 95 ? -0.912 -17.465 7.953 1.00 95.75 95 GLU A N 1
ATOM 708 C CA . GLU A 1 95 ? -2.022 -18.422 7.865 1.00 95.75 95 GLU A CA 1
ATOM 709 C C . GLU A 1 95 ? -1.785 -19.410 6.715 1.00 95.75 95 GLU A C 1
ATOM 711 O O . GLU A 1 95 ? -2.029 -20.608 6.833 1.00 95.75 95 GLU A O 1
ATOM 716 N N . ARG A 1 96 ? -1.273 -18.906 5.583 1.00 95.81 96 ARG A N 1
ATOM 717 C CA . ARG A 1 96 ? -0.962 -19.720 4.404 1.00 95.81 96 ARG A CA 1
ATOM 718 C C . ARG A 1 96 ? 0.152 -19.093 3.574 1.00 95.81 96 ARG A C 1
ATOM 720 O O . ARG A 1 96 ? 0.148 -17.888 3.344 1.00 95.81 96 ARG A O 1
ATOM 727 N N . ALA A 1 97 ? 1.057 -19.917 3.057 1.00 96.38 97 ALA A N 1
ATOM 728 C CA . ALA A 1 97 ? 2.094 -19.518 2.107 1.00 96.38 97 ALA A CA 1
ATOM 729 C C . ALA A 1 97 ? 2.066 -20.454 0.892 1.00 96.38 97 ALA A C 1
ATOM 731 O O . ALA A 1 97 ? 1.962 -21.665 1.063 1.00 96.38 97 ALA A O 1
ATOM 732 N N . TRP A 1 98 ? 2.120 -19.910 -0.326 1.00 95.56 98 TRP A N 1
ATOM 733 C CA . TRP A 1 98 ? 2.184 -20.710 -1.555 1.00 95.56 98 TRP A CA 1
ATOM 734 C C . TRP A 1 98 ? 2.813 -19.936 -2.716 1.00 95.56 98 TRP A C 1
ATOM 736 O O . TRP A 1 98 ? 2.873 -18.706 -2.712 1.00 95.56 98 TRP A O 1
ATOM 746 N N . THR A 1 99 ? 3.303 -20.667 -3.713 1.00 91.88 99 THR A N 1
ATOM 747 C CA . THR A 1 99 ? 3.859 -20.103 -4.949 1.00 91.88 99 THR A CA 1
ATOM 748 C C . THR A 1 99 ? 2.822 -20.225 -6.057 1.00 91.88 99 THR A C 1
ATOM 750 O O . THR A 1 99 ? 2.113 -21.229 -6.139 1.00 91.88 99 THR A O 1
ATOM 753 N N . ARG A 1 100 ? 2.685 -19.199 -6.900 1.00 87.62 100 ARG A N 1
ATOM 754 C CA . ARG A 1 100 ? 1.838 -19.298 -8.096 1.00 87.62 100 ARG A CA 1
ATOM 755 C C . ARG A 1 100 ? 2.460 -20.229 -9.146 1.00 87.62 100 ARG A C 1
ATOM 757 O O . ARG A 1 100 ? 3.661 -20.482 -9.093 1.00 87.62 100 ARG A O 1
ATOM 764 N N . PRO A 1 101 ? 1.676 -20.690 -10.139 1.00 80.75 101 PRO A N 1
ATOM 765 C CA . PRO A 1 101 ? 2.195 -21.516 -11.233 1.00 80.75 101 PRO A CA 1
ATOM 766 C C . PRO A 1 101 ? 3.339 -20.878 -12.036 1.00 80.75 101 PRO A C 1
ATOM 768 O O . PRO A 1 101 ? 4.122 -21.597 -12.641 1.00 80.75 101 PRO A O 1
ATOM 771 N N . ASP A 1 102 ? 3.473 -19.546 -12.006 1.00 75.44 102 ASP A N 1
ATOM 772 C CA . ASP A 1 102 ? 4.603 -18.822 -12.610 1.00 75.44 102 ASP A CA 1
ATOM 773 C C . ASP A 1 102 ? 5.957 -19.081 -11.912 1.00 75.44 102 ASP A C 1
ATOM 775 O O . ASP A 1 102 ? 6.998 -18.633 -12.389 1.00 75.44 102 ASP A O 1
ATOM 779 N N . GLY A 1 103 ? 5.956 -19.762 -10.760 1.00 82.75 103 GLY A N 1
ATOM 780 C CA . GLY A 1 103 ? 7.156 -20.124 -10.010 1.00 82.75 103 GLY A CA 1
ATOM 781 C C . GLY A 1 103 ? 7.845 -18.964 -9.285 1.00 82.75 103 GLY A C 1
ATOM 782 O O . GLY A 1 103 ? 8.851 -19.176 -8.606 1.00 82.75 103 GLY A O 1
ATOM 783 N N . ARG A 1 104 ? 7.329 -17.735 -9.413 1.00 86.31 104 ARG A N 1
ATOM 784 C CA . ARG A 1 104 ? 8.026 -16.498 -9.016 1.00 86.31 104 ARG A CA 1
ATOM 785 C C . ARG A 1 104 ? 7.191 -15.565 -8.171 1.00 86.31 104 ARG A C 1
ATOM 787 O O . ARG A 1 104 ? 7.756 -14.801 -7.387 1.00 86.31 104 ARG A O 1
ATOM 794 N N . THR A 1 105 ? 5.875 -15.630 -8.298 1.00 85.56 105 THR A N 1
ATOM 795 C CA . THR A 1 105 ? 4.964 -14.901 -7.433 1.00 85.56 105 THR A CA 1
ATOM 796 C C . THR A 1 105 ? 4.735 -15.710 -6.155 1.00 85.56 105 THR A C 1
ATOM 798 O O . THR A 1 105 ? 4.121 -16.779 -6.163 1.00 85.56 105 THR A O 1
ATOM 801 N N . LEU A 1 106 ? 5.218 -15.167 -5.042 1.00 94.00 106 LEU A N 1
ATOM 802 C CA . LEU A 1 106 ? 5.066 -15.688 -3.691 1.00 94.00 106 LEU A CA 1
ATOM 803 C C . LEU A 1 106 ? 3.844 -15.036 -3.047 1.00 94.00 106 LEU A C 1
ATOM 805 O O . LEU A 1 106 ? 3.712 -13.809 -3.036 1.00 94.00 106 LEU A O 1
ATOM 809 N N . MET A 1 107 ? 2.947 -15.865 -2.529 1.00 95.31 107 MET A N 1
ATOM 810 C CA . MET A 1 107 ? 1.685 -15.444 -1.937 1.00 95.31 107 MET A CA 1
ATOM 811 C C . MET A 1 107 ? 1.682 -15.806 -0.452 1.00 95.31 107 MET A C 1
ATOM 813 O O . MET A 1 107 ? 1.944 -16.955 -0.089 1.00 95.31 107 MET A O 1
ATOM 817 N N . VAL A 1 108 ? 1.383 -14.833 0.409 1.00 96.50 108 VAL A N 1
ATOM 818 C CA . VAL A 1 108 ? 1.372 -15.016 1.868 1.00 96.50 108 VAL A CA 1
ATOM 819 C C . VAL A 1 108 ? 0.080 -14.446 2.436 1.00 96.50 108 VAL A C 1
ATOM 821 O O . VAL A 1 108 ? -0.110 -13.232 2.431 1.00 96.50 108 VAL A O 1
ATOM 824 N N . LYS A 1 109 ? -0.813 -15.308 2.922 1.00 95.12 109 LYS A N 1
ATOM 825 C CA . LYS A 1 109 ? -2.016 -14.894 3.647 1.00 95.12 109 LYS A CA 1
ATOM 826 C C . LYS A 1 109 ? -1.644 -14.584 5.094 1.00 95.12 109 LYS A C 1
ATOM 828 O O . LYS A 1 109 ? -1.126 -15.456 5.798 1.00 95.12 109 LYS A O 1
ATOM 833 N N . ALA A 1 110 ? -1.881 -13.345 5.511 1.00 95.44 110 ALA A N 1
ATOM 834 C CA . ALA A 1 110 ? -1.628 -12.913 6.877 1.00 95.44 110 ALA A CA 1
ATOM 835 C C . ALA A 1 110 ? -2.828 -13.251 7.768 1.00 95.44 110 ALA A C 1
ATOM 837 O O . ALA A 1 110 ? -3.949 -12.853 7.463 1.00 95.44 110 ALA A O 1
ATOM 838 N N . GLY A 1 111 ? -2.585 -13.971 8.859 1.00 92.81 111 GLY A N 1
ATOM 839 C CA . GLY A 1 111 ? -3.550 -14.201 9.931 1.00 92.81 111 GLY A CA 1
ATOM 840 C C . GLY A 1 111 ? -3.380 -13.205 11.081 1.00 92.81 111 GLY A C 1
ATOM 841 O O . GLY A 1 111 ? -2.504 -12.336 11.045 1.00 92.81 111 GLY A O 1
ATOM 842 N N . GLY A 1 112 ? -4.211 -13.362 12.109 1.00 88.75 112 GLY A N 1
ATOM 843 C CA . GLY A 1 112 ? -4.266 -12.506 13.297 1.00 88.75 112 GLY A CA 1
ATOM 844 C C . GLY A 1 112 ? -5.567 -11.704 13.372 1.00 88.75 112 GLY A C 1
ATOM 845 O O . GLY A 1 112 ? -6.360 -11.718 12.435 1.00 88.75 112 GLY A O 1
ATOM 846 N N . GLU A 1 113 ? -5.785 -11.002 14.480 1.00 84.38 113 GLU A N 1
ATOM 847 C CA . GLU A 1 113 ? -7.008 -10.203 14.706 1.00 84.38 113 GLU A CA 1
ATOM 848 C C . GLU A 1 113 ? -6.754 -8.687 14.705 1.00 84.38 113 GLU A C 1
ATOM 850 O O . GLU A 1 113 ? -7.676 -7.883 14.854 1.00 84.38 113 GLU A O 1
ATOM 855 N N . GLU A 1 114 ? -5.503 -8.261 14.513 1.00 78.06 114 GLU A N 1
ATOM 856 C CA . GLU A 1 114 ? -5.165 -6.844 14.524 1.00 78.06 114 GLU A CA 1
ATOM 857 C C . GLU A 1 114 ? -5.750 -6.124 13.298 1.00 78.06 114 GLU A C 1
ATOM 859 O O . GLU A 1 114 ? -5.571 -6.530 12.146 1.00 78.06 114 GLU A O 1
ATOM 864 N N . ARG A 1 115 ? -6.433 -4.998 13.544 1.00 80.38 115 ARG A N 1
ATOM 865 C CA . ARG A 1 115 ? -6.952 -4.118 12.480 1.00 80.38 115 ARG A CA 1
ATOM 866 C C . ARG A 1 115 ? -5.837 -3.374 11.738 1.00 80.38 115 ARG A C 1
ATOM 868 O O . ARG A 1 115 ? -6.064 -2.842 10.649 1.00 80.38 115 ARG A O 1
ATOM 875 N N . ARG A 1 116 ? -4.642 -3.296 12.331 1.00 87.38 116 ARG A N 1
ATOM 876 C CA . ARG A 1 116 ? -3.497 -2.582 11.762 1.00 87.38 116 ARG A CA 1
ATOM 877 C C . ARG A 1 116 ? -2.880 -3.392 10.615 1.00 87.38 116 ARG A C 1
ATOM 879 O O . ARG A 1 116 ? -2.820 -4.616 10.685 1.00 87.38 116 ARG A O 1
ATOM 886 N N . PRO A 1 117 ? -2.422 -2.734 9.538 1.00 89.94 117 PRO A N 1
ATOM 887 C CA . PRO A 1 117 ? -1.716 -3.422 8.471 1.00 89.94 117 PRO A CA 1
ATOM 888 C C . PRO A 1 117 ? -0.353 -3.939 8.948 1.00 89.94 117 PRO A C 1
ATOM 890 O O . PRO A 1 117 ? 0.418 -3.223 9.584 1.00 89.94 117 PRO A O 1
ATOM 893 N N . TYR A 1 118 ? -0.028 -5.164 8.559 1.00 92.88 118 TYR A N 1
ATOM 894 C CA . TYR A 1 118 ? 1.234 -5.829 8.834 1.00 92.88 118 TYR A CA 1
ATOM 895 C C . TYR A 1 118 ? 2.284 -5.579 7.750 1.00 92.88 118 TYR A C 1
ATOM 897 O O . TYR A 1 118 ? 1.995 -5.242 6.595 1.00 92.88 118 TYR A O 1
ATOM 905 N N . ARG A 1 119 ? 3.535 -5.844 8.131 1.00 96.00 119 ARG A N 1
ATOM 906 C CA . ARG A 1 119 ? 4.644 -6.094 7.210 1.00 96.00 119 ARG A CA 1
ATOM 907 C C . ARG A 1 119 ? 4.801 -7.600 7.030 1.00 96.00 119 ARG A C 1
ATOM 909 O O . ARG A 1 119 ? 4.960 -8.314 8.0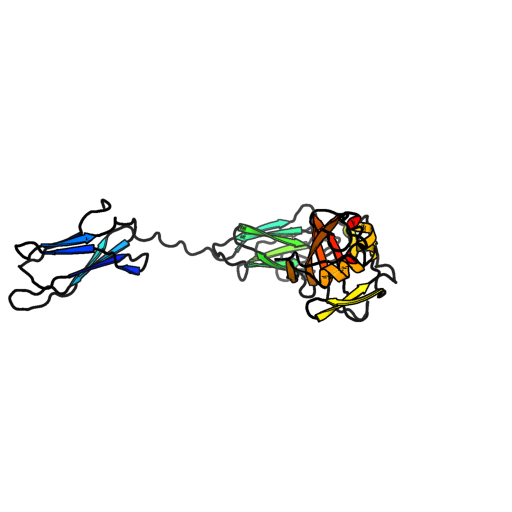12 1.00 96.00 119 ARG A O 1
ATOM 916 N N . VAL A 1 120 ? 4.811 -8.078 5.796 1.00 96.88 120 VAL A N 1
ATOM 917 C CA . VAL A 1 120 ? 5.176 -9.456 5.458 1.00 96.88 120 VAL A CA 1
ATOM 918 C C . VAL A 1 120 ? 6.607 -9.470 4.950 1.00 96.88 120 VAL A C 1
ATOM 920 O O . VAL A 1 120 ? 6.936 -8.721 4.033 1.00 96.88 120 VAL A O 1
ATOM 923 N N . THR A 1 121 ? 7.444 -10.331 5.519 1.00 97.81 121 THR A N 1
ATOM 924 C CA . THR A 1 121 ? 8.832 -10.526 5.084 1.00 97.81 121 THR A CA 1
ATOM 925 C C . THR A 1 121 ? 8.992 -11.921 4.506 1.00 97.81 121 THR A C 1
ATOM 927 O O . THR A 1 121 ? 8.513 -12.887 5.095 1.00 97.81 121 THR A O 1
ATOM 930 N N . VAL A 1 122 ? 9.689 -12.029 3.377 1.00 97.75 122 VAL A N 1
ATOM 931 C CA . VAL A 1 122 ? 10.010 -13.291 2.711 1.00 97.75 122 VAL A CA 1
ATOM 932 C C . VAL A 1 122 ? 11.517 -13.438 2.557 1.00 97.75 122 VAL A C 1
ATOM 934 O O . VAL A 1 122 ? 12.209 -12.487 2.195 1.00 97.75 122 VAL A O 1
ATOM 937 N N . GLU A 1 123 ? 12.010 -14.653 2.776 1.00 97.75 123 GLU A N 1
ATOM 938 C CA . GLU A 1 123 ? 13.364 -15.069 2.417 1.00 97.75 123 GLU A CA 1
ATOM 939 C C . GLU A 1 123 ? 13.305 -16.238 1.442 1.00 97.75 123 GLU A C 1
ATOM 941 O O . GLU A 1 123 ? 12.544 -17.181 1.651 1.00 97.75 123 GLU A O 1
ATOM 946 N N . VAL A 1 124 ? 14.152 -16.195 0.416 1.00 96.62 124 VAL A N 1
ATOM 947 C CA . VAL A 1 124 ? 14.367 -17.262 -0.561 1.00 96.62 124 VAL A CA 1
ATOM 948 C C . VAL A 1 124 ? 15.825 -17.705 -0.477 1.00 96.62 124 VAL A C 1
ATOM 950 O O . VAL A 1 124 ? 16.746 -16.893 -0.578 1.00 96.62 124 VAL A O 1
ATOM 953 N N . ARG A 1 125 ? 16.046 -19.004 -0.297 1.00 97.00 125 ARG A N 1
ATOM 954 C CA . ARG A 1 125 ? 17.352 -19.631 -0.087 1.00 97.00 125 ARG A CA 1
ATOM 955 C C . ARG A 1 125 ? 17.570 -20.819 -1.014 1.00 97.00 125 ARG A C 1
ATOM 957 O O . ARG A 1 125 ? 16.624 -21.389 -1.553 1.00 97.00 125 ARG A O 1
ATOM 964 N N . SER A 1 126 ? 18.829 -21.224 -1.163 1.00 94.75 126 SER A N 1
ATOM 965 C CA . SER A 1 126 ? 19.211 -22.380 -1.987 1.00 94.75 126 SER A CA 1
ATOM 966 C C . SER A 1 126 ? 18.705 -23.725 -1.447 1.00 94.75 126 SER A C 1
ATOM 968 O O . SER A 1 126 ? 18.516 -24.657 -2.220 1.00 94.75 126 SER A O 1
ATOM 970 N N . ALA A 1 127 ? 18.430 -23.837 -0.144 1.00 95.31 127 ALA A N 1
ATOM 971 C CA . ALA A 1 127 ? 17.900 -25.045 0.490 1.00 95.31 127 ALA A CA 1
ATOM 972 C C . ALA A 1 127 ? 16.958 -24.704 1.659 1.00 95.31 127 ALA A C 1
ATOM 974 O O . ALA A 1 127 ? 17.016 -23.602 2.205 1.00 95.31 127 ALA A O 1
ATOM 975 N N . ALA A 1 128 ? 16.121 -25.664 2.067 1.00 95.62 128 ALA A N 1
ATOM 976 C CA . ALA A 1 128 ? 15.147 -25.539 3.158 1.00 95.62 128 ALA A CA 1
ATOM 977 C C . ALA A 1 128 ? 15.787 -25.565 4.563 1.00 95.62 128 ALA A C 1
ATOM 979 O O . ALA A 1 128 ? 15.427 -26.374 5.415 1.00 95.62 128 ALA A O 1
ATOM 980 N N . LYS A 1 129 ? 16.775 -24.701 4.819 1.00 95.00 129 LYS A N 1
ATOM 981 C CA . LYS A 1 129 ? 17.446 -24.582 6.123 1.00 95.00 129 LYS A CA 1
ATOM 982 C C . LYS A 1 129 ? 17.957 -23.163 6.357 1.00 95.00 129 LYS A C 1
ATOM 984 O O . LYS A 1 129 ? 18.399 -22.497 5.424 1.00 95.00 129 LYS A O 1
ATOM 989 N N . SER A 1 130 ? 17.946 -22.707 7.611 1.00 89.88 130 SER A N 1
ATOM 990 C CA . SER A 1 130 ? 18.326 -21.329 7.976 1.00 89.88 130 SER A CA 1
ATOM 991 C C . SER A 1 130 ? 19.771 -20.960 7.597 1.00 89.88 130 SER A C 1
ATOM 993 O O . SER A 1 130 ? 20.039 -19.791 7.350 1.00 89.88 130 SER A O 1
ATOM 995 N N . GLY A 1 131 ? 20.684 -21.934 7.504 1.00 93.75 131 GLY A N 1
ATOM 996 C CA . GLY A 1 131 ? 22.080 -21.718 7.090 1.00 93.75 131 GLY A CA 1
ATOM 997 C C . GLY A 1 131 ? 22.336 -21.784 5.578 1.00 93.75 131 GLY A C 1
ATOM 998 O O . GLY A 1 131 ? 23.479 -21.664 5.153 1.00 93.75 131 GLY A O 1
ATOM 999 N N . ALA A 1 132 ? 21.315 -22.017 4.748 1.00 96.31 132 ALA A N 1
ATOM 1000 C CA . ALA A 1 132 ? 21.490 -22.031 3.296 1.00 96.31 132 ALA A CA 1
ATOM 1001 C C . ALA A 1 132 ? 21.782 -20.624 2.749 1.00 96.31 132 ALA A C 1
ATOM 1003 O O . ALA A 1 132 ? 21.367 -19.625 3.341 1.00 96.31 132 ALA A O 1
ATOM 1004 N N . THR A 1 133 ? 22.443 -20.540 1.594 1.00 96.06 133 THR A N 1
ATOM 1005 C CA . THR A 1 133 ? 22.730 -19.271 0.912 1.00 96.06 133 THR A CA 1
ATOM 1006 C C . THR A 1 133 ? 21.437 -18.502 0.653 1.00 96.06 133 THR A C 1
ATOM 1008 O O . THR A 1 133 ? 20.519 -19.026 0.015 1.00 96.06 133 THR A O 1
ATOM 1011 N N . LEU A 1 134 ? 21.362 -17.262 1.144 1.00 96.12 134 LEU A N 1
ATOM 1012 C CA . LEU A 1 134 ? 20.265 -16.349 0.838 1.00 96.12 134 LEU A CA 1
ATOM 1013 C C . LEU A 1 134 ? 20.379 -15.911 -0.625 1.00 96.12 134 LEU A C 1
ATOM 1015 O O . LEU A 1 134 ? 21.365 -15.294 -1.014 1.00 96.12 134 LEU A O 1
ATOM 1019 N N . LEU A 1 135 ? 19.374 -16.247 -1.431 1.00 93.75 135 LEU A N 1
ATOM 1020 C CA . LEU A 1 135 ? 19.315 -15.873 -2.845 1.00 93.75 135 LEU A CA 1
ATOM 1021 C C . LEU A 1 135 ? 18.622 -14.519 -3.019 1.00 93.75 135 LEU A C 1
ATOM 1023 O O . LEU A 1 135 ? 19.031 -13.695 -3.838 1.00 93.75 135 LEU A O 1
ATOM 1027 N N . TRP A 1 136 ? 17.557 -14.295 -2.247 1.00 94.75 136 TRP A N 1
ATOM 1028 C CA . TRP A 1 136 ? 16.763 -13.074 -2.288 1.00 94.75 136 TRP A CA 1
ATOM 1029 C C . TRP A 1 136 ? 15.927 -12.921 -1.012 1.00 94.75 136 TRP A C 1
ATOM 1031 O O . TRP A 1 136 ? 15.521 -13.911 -0.404 1.00 94.75 136 TRP A O 1
ATOM 1041 N N . SER A 1 137 ? 15.629 -11.684 -0.627 1.00 96.06 137 SER A N 1
ATOM 1042 C CA . SER A 1 137 ? 14.621 -11.359 0.380 1.00 96.06 137 SER A CA 1
ATOM 1043 C C . SER A 1 137 ? 13.775 -10.180 -0.088 1.00 96.06 137 SER A C 1
ATOM 1045 O O . SER A 1 137 ? 14.213 -9.362 -0.899 1.00 96.06 137 SER A O 1
ATOM 1047 N N . GLY A 1 138 ? 12.546 -10.102 0.411 1.00 94.19 138 GLY A N 1
ATOM 1048 C CA . GLY A 1 138 ? 11.625 -9.025 0.076 1.00 94.19 138 GLY A CA 1
ATOM 1049 C C . GLY A 1 138 ? 10.622 -8.767 1.185 1.00 94.19 138 GLY A C 1
ATOM 1050 O O . GLY A 1 138 ? 10.381 -9.621 2.040 1.00 94.19 138 GLY A O 1
ATOM 1051 N N . THR A 1 139 ? 10.027 -7.578 1.162 1.00 94.94 139 THR A N 1
ATOM 1052 C CA . THR A 1 139 ? 8.989 -7.184 2.115 1.00 94.94 139 THR A CA 1
ATOM 1053 C C . THR A 1 139 ? 7.787 -6.591 1.400 1.00 94.94 139 THR A C 1
ATOM 1055 O O . THR A 1 139 ? 7.956 -5.837 0.448 1.00 94.94 139 THR A O 1
ATOM 1058 N N . ALA A 1 140 ? 6.589 -6.887 1.896 1.00 90.75 140 ALA A N 1
ATOM 1059 C CA . ALA A 1 140 ? 5.347 -6.225 1.518 1.00 90.75 140 ALA A CA 1
ATOM 1060 C C . ALA A 1 140 ? 4.766 -5.521 2.751 1.00 90.75 140 ALA A C 1
ATOM 1062 O O . ALA A 1 140 ? 4.557 -6.159 3.783 1.00 90.75 140 ALA A O 1
ATOM 1063 N N . GLY A 1 141 ? 4.541 -4.210 2.670 1.00 91.38 141 GLY A N 1
ATOM 1064 C CA . GLY A 1 141 ? 3.823 -3.448 3.696 1.00 91.38 141 GLY A CA 1
ATOM 1065 C C . GLY A 1 141 ? 2.319 -3.389 3.422 1.00 91.38 141 GLY A C 1
ATOM 1066 O O . GLY A 1 141 ? 1.867 -3.766 2.343 1.00 91.38 141 GLY A O 1
ATOM 1067 N N . GLY A 1 142 ? 1.539 -2.886 4.382 1.00 88.25 142 GLY A N 1
ATOM 1068 C CA . GLY A 1 142 ? 0.115 -2.606 4.158 1.00 88.25 142 GLY A CA 1
ATOM 1069 C C . GLY A 1 142 ? -0.804 -3.835 4.190 1.00 88.25 142 GLY A C 1
ATOM 1070 O O . GLY A 1 142 ? -1.953 -3.736 3.767 1.00 88.25 142 GLY A O 1
ATOM 1071 N N . VAL A 1 143 ? -0.328 -4.992 4.658 1.00 91.12 143 VAL A N 1
ATOM 1072 C CA . VAL A 1 143 ? -1.047 -6.272 4.535 1.00 91.12 143 VAL A CA 1
ATOM 1073 C C . VAL A 1 143 ? -1.967 -6.473 5.733 1.00 91.12 143 VAL A C 1
ATOM 1075 O O . VAL A 1 143 ? -1.490 -6.679 6.840 1.00 91.12 143 VAL A O 1
ATOM 1078 N N . ARG A 1 144 ? -3.285 -6.435 5.549 1.00 91.94 144 ARG A N 1
ATOM 1079 C CA . ARG A 1 144 ? -4.246 -6.631 6.651 1.00 91.94 144 ARG A CA 1
ATOM 1080 C C . ARG A 1 144 ? -4.462 -8.113 6.967 1.00 91.94 144 ARG A C 1
ATOM 1082 O O . ARG A 1 144 ? -4.290 -8.962 6.089 1.00 91.94 144 ARG A O 1
ATOM 1089 N N . ALA A 1 145 ? -4.895 -8.411 8.191 1.00 93.50 145 ALA A N 1
ATOM 1090 C CA . ALA A 1 145 ? -5.383 -9.740 8.553 1.00 93.50 145 ALA A CA 1
ATOM 1091 C C . ALA A 1 145 ? -6.441 -10.242 7.553 1.00 93.50 145 ALA A C 1
ATOM 1093 O O . ALA A 1 145 ? -7.267 -9.471 7.063 1.00 93.50 145 ALA A O 1
ATOM 1094 N N . GLY A 1 146 ? -6.372 -11.524 7.197 1.00 88.69 146 GLY A N 1
ATOM 1095 C CA . GLY A 1 146 ? -7.233 -12.167 6.205 1.00 88.69 146 GLY A CA 1
ATOM 1096 C C . GLY A 1 146 ? -6.871 -11.873 4.743 1.00 88.69 146 GLY A C 1
ATOM 1097 O O . GLY A 1 146 ? -7.380 -12.551 3.849 1.00 88.69 146 GLY A O 1
ATOM 1098 N N . THR A 1 147 ? -5.975 -10.916 4.471 1.00 90.25 147 THR A N 1
ATOM 1099 C CA . THR A 1 147 ? -5.558 -10.553 3.105 1.00 90.25 147 THR A CA 1
ATOM 1100 C C . THR A 1 147 ? -4.261 -11.246 2.688 1.00 90.25 147 THR A C 1
ATOM 1102 O O . THR A 1 147 ? -3.557 -11.851 3.500 1.00 90.25 147 THR A O 1
ATOM 1105 N N . VAL A 1 148 ? -3.948 -11.181 1.391 1.00 90.12 148 VAL A N 1
ATOM 1106 C CA . VAL A 1 148 ? -2.797 -11.870 0.803 1.00 90.12 148 VAL A CA 1
ATOM 1107 C C . VAL A 1 148 ? -1.753 -10.863 0.328 1.00 90.12 148 VAL A C 1
ATOM 1109 O O . VAL A 1 148 ? -2.015 -10.054 -0.560 1.00 90.12 148 VAL A O 1
ATOM 1112 N N . ALA A 1 149 ? -0.543 -10.961 0.871 1.00 91.00 149 ALA A N 1
ATOM 1113 C CA . ALA A 1 149 ? 0.631 -10.280 0.347 1.00 91.00 149 ALA A CA 1
ATOM 1114 C C . ALA A 1 149 ? 1.125 -10.968 -0.928 1.00 91.00 149 ALA A C 1
ATOM 1116 O O . ALA A 1 149 ? 1.222 -12.197 -0.983 1.00 91.00 149 ALA A O 1
ATOM 1117 N N . ARG A 1 150 ? 1.492 -10.167 -1.931 1.00 91.62 150 ARG A N 1
ATOM 1118 C CA . ARG A 1 150 ? 2.094 -10.631 -3.182 1.00 91.62 150 ARG A CA 1
ATOM 1119 C C . ARG A 1 150 ? 3.516 -10.100 -3.288 1.00 91.62 150 ARG A C 1
ATOM 1121 O O . ARG A 1 150 ? 3.720 -8.891 -3.267 1.00 91.62 150 ARG A O 1
ATOM 1128 N N . LEU A 1 151 ? 4.482 -10.996 -3.452 1.00 92.81 151 LEU A N 1
ATOM 1129 C CA . LEU A 1 151 ? 5.875 -10.646 -3.707 1.00 92.81 151 LEU A CA 1
ATOM 1130 C C . LEU A 1 151 ? 6.363 -11.387 -4.950 1.00 92.81 151 LEU A C 1
ATOM 1132 O O . LEU A 1 151 ? 5.964 -12.523 -5.176 1.00 92.81 151 LEU A O 1
ATOM 1136 N N . SER A 1 152 ? 7.216 -10.762 -5.759 1.00 90.88 152 SER A N 1
ATOM 1137 C CA . SER A 1 152 ? 7.757 -11.394 -6.969 1.00 90.88 152 SER A CA 1
ATOM 1138 C C . SER A 1 152 ? 9.266 -11.536 -6.856 1.00 90.88 152 SER A C 1
ATOM 1140 O O . SER A 1 152 ? 9.958 -10.548 -6.611 1.00 90.88 152 SER A O 1
ATOM 1142 N N . ILE A 1 153 ? 9.777 -12.750 -7.061 1.00 90.75 153 ILE A N 1
ATOM 1143 C CA . ILE A 1 153 ? 11.217 -12.995 -7.157 1.00 90.75 153 ILE A CA 1
ATOM 1144 C C . ILE A 1 153 ? 11.736 -12.292 -8.428 1.00 90.75 153 ILE A C 1
ATOM 1146 O O . ILE A 1 153 ? 11.238 -12.582 -9.529 1.00 90.75 153 ILE A O 1
ATOM 1150 N N . PRO A 1 154 ? 12.727 -11.383 -8.321 1.00 84.44 154 PRO A N 1
ATOM 1151 C CA . PRO A 1 154 ? 13.312 -10.724 -9.483 1.00 84.44 154 PRO A CA 1
ATOM 1152 C C . PRO A 1 154 ? 13.924 -11.725 -10.467 1.00 84.44 154 PRO A C 1
ATOM 1154 O O . PRO A 1 154 ? 14.431 -12.777 -10.065 1.00 84.44 154 PRO A O 1
ATOM 1157 N N . ILE A 1 155 ? 13.906 -11.374 -11.756 1.00 78.38 155 ILE A N 1
ATOM 1158 C CA . ILE A 1 155 ? 14.529 -12.178 -12.820 1.00 78.38 155 ILE A CA 1
ATOM 1159 C C . ILE A 1 155 ? 16.006 -12.391 -12.466 1.00 78.38 155 ILE A C 1
ATOM 1161 O O . ILE A 1 155 ? 16.656 -11.494 -11.928 1.00 78.38 155 ILE A O 1
ATOM 1165 N N . GLY A 1 156 ? 16.535 -13.588 -12.723 1.00 79.81 156 GLY A N 1
ATOM 1166 C CA . GLY A 1 156 ? 17.954 -13.890 -12.517 1.00 79.81 156 GLY A CA 1
ATOM 1167 C C . GLY A 1 156 ? 18.341 -14.296 -11.091 1.00 79.81 156 GLY A C 1
ATOM 1168 O O . GLY A 1 156 ? 19.418 -14.851 -10.896 1.00 79.81 156 GLY A O 1
ATOM 1169 N N . LYS A 1 157 ? 17.496 -14.066 -10.073 1.00 85.31 157 LYS A N 1
ATOM 1170 C CA . LYS A 1 157 ? 17.864 -14.369 -8.672 1.00 85.31 157 LYS A CA 1
ATOM 1171 C C . LYS A 1 157 ? 17.827 -15.857 -8.326 1.00 85.31 157 LYS A C 1
ATOM 1173 O O . LYS A 1 157 ? 18.574 -16.298 -7.457 1.00 85.31 157 LYS A O 1
ATOM 1178 N N . VAL A 1 158 ? 16.954 -16.621 -8.978 1.00 85.25 158 VAL A N 1
ATOM 1179 C CA . VAL A 1 158 ? 16.682 -18.035 -8.648 1.00 85.25 158 VAL A CA 1
ATOM 1180 C C . VAL A 1 158 ? 16.770 -18.938 -9.887 1.00 85.25 158 VAL A C 1
ATOM 1182 O O . VAL A 1 158 ? 16.363 -20.093 -9.868 1.00 85.25 158 VAL A O 1
ATOM 1185 N N . THR A 1 159 ? 17.335 -18.435 -10.981 1.00 77.25 159 THR A N 1
ATOM 1186 C CA . THR A 1 159 ? 17.246 -19.092 -12.284 1.00 77.25 159 THR A CA 1
ATOM 1187 C C . THR A 1 159 ? 17.941 -20.455 -12.328 1.00 77.25 159 THR A C 1
ATOM 1189 O O . THR A 1 159 ? 19.043 -20.624 -11.792 1.00 77.25 159 THR A O 1
ATOM 1192 N N . GLY A 1 160 ? 17.277 -21.417 -12.979 1.00 72.19 160 GLY A N 1
ATOM 1193 C CA . GLY A 1 160 ? 17.825 -22.740 -13.293 1.00 72.19 160 GLY A CA 1
ATOM 1194 C C . GLY A 1 160 ? 18.031 -23.649 -12.081 1.00 72.19 160 GLY A C 1
ATOM 1195 O O . GLY A 1 160 ? 18.741 -24.645 -12.182 1.00 72.19 160 GLY A O 1
ATOM 1196 N N . ARG A 1 161 ? 17.455 -23.309 -10.923 1.00 80.75 161 ARG A N 1
ATOM 1197 C CA . ARG A 1 161 ? 17.604 -24.086 -9.690 1.00 80.75 161 ARG A CA 1
ATOM 1198 C C . ARG A 1 161 ? 16.316 -24.110 -8.877 1.00 80.75 161 ARG A C 1
ATOM 1200 O O . ARG A 1 161 ? 15.550 -23.148 -8.861 1.00 80.75 161 ARG A O 1
ATOM 1207 N N . THR A 1 162 ? 16.118 -25.198 -8.143 1.00 88.12 162 THR A N 1
ATOM 1208 C CA . THR A 1 162 ? 15.118 -25.256 -7.075 1.00 88.12 162 THR A CA 1
ATOM 1209 C C . THR A 1 162 ? 15.568 -24.352 -5.932 1.00 88.12 162 THR A C 1
ATOM 1211 O O . THR A 1 162 ? 16.689 -24.487 -5.442 1.00 88.12 162 THR A O 1
ATOM 1214 N N . ALA A 1 163 ? 14.698 -23.455 -5.476 1.00 94.50 163 ALA A N 1
ATOM 1215 C CA . ALA A 1 163 ? 14.897 -22.709 -4.241 1.00 94.50 163 ALA A CA 1
ATOM 1216 C C . ALA A 1 163 ? 13.805 -23.028 -3.229 1.00 94.50 163 ALA A C 1
ATOM 1218 O O . ALA A 1 163 ? 12.750 -23.582 -3.546 1.00 94.50 163 ALA A O 1
ATOM 1219 N N . HIS A 1 164 ? 14.077 -22.647 -1.989 1.00 96.81 164 HIS A N 1
ATOM 1220 C CA . HIS A 1 164 ? 13.142 -22.769 -0.891 1.00 96.81 164 HIS A CA 1
ATOM 1221 C C . HIS A 1 164 ? 12.897 -21.401 -0.294 1.00 96.81 164 HIS A C 1
ATOM 1223 O O . HIS A 1 164 ? 13.816 -20.596 -0.181 1.00 96.81 164 HIS A O 1
ATOM 1229 N N . TRP A 1 165 ? 11.666 -21.124 0.093 1.00 97.38 165 TRP A N 1
ATOM 1230 C CA . TRP A 1 165 ? 11.313 -19.842 0.671 1.00 97.38 165 TRP A CA 1
ATOM 1231 C C . TRP A 1 165 ? 10.402 -20.004 1.870 1.00 97.38 165 TRP A C 1
ATOM 1233 O O . TRP A 1 165 ? 9.735 -21.020 2.034 1.00 97.38 165 TRP A O 1
ATOM 1243 N N . ARG A 1 166 ? 10.402 -19.007 2.740 1.00 98.12 166 ARG A N 1
ATOM 1244 C CA . ARG A 1 166 ? 9.507 -18.932 3.894 1.00 98.12 166 ARG A CA 1
ATOM 1245 C C . ARG A 1 166 ? 9.150 -17.480 4.150 1.00 98.12 166 ARG A C 1
ATOM 1247 O O . ARG A 1 166 ? 9.870 -16.579 3.714 1.00 98.12 166 ARG A O 1
ATOM 1254 N N . ALA A 1 167 ? 8.051 -17.262 4.852 1.00 98.19 167 ALA A N 1
ATOM 1255 C CA . ALA A 1 167 ? 7.560 -15.930 5.165 1.00 98.19 167 ALA A CA 1
ATOM 1256 C C . ALA A 1 167 ? 7.309 -15.764 6.661 1.00 98.19 167 ALA A C 1
ATOM 1258 O O . ALA A 1 167 ? 7.128 -16.749 7.369 1.00 98.19 167 ALA A O 1
ATOM 1259 N N . ARG A 1 168 ? 7.262 -14.524 7.136 1.00 97.69 168 ARG A N 1
ATOM 1260 C CA . ARG A 1 168 ? 6.709 -14.177 8.449 1.00 97.69 168 ARG A CA 1
ATOM 1261 C C . ARG A 1 168 ? 5.858 -12.919 8.351 1.00 97.69 168 ARG A C 1
ATOM 1263 O O . ARG A 1 168 ? 6.095 -12.079 7.478 1.00 97.69 168 ARG A O 1
ATOM 1270 N N . VAL A 1 169 ? 4.891 -12.797 9.253 1.00 97.00 169 VAL A N 1
ATOM 1271 C CA . VAL A 1 169 ? 4.046 -11.608 9.412 1.00 97.00 169 VAL A CA 1
ATOM 1272 C C . VAL A 1 169 ? 4.529 -10.852 10.644 1.00 97.00 169 VAL A C 1
ATOM 1274 O O . VAL A 1 169 ? 4.615 -11.426 11.725 1.00 97.00 169 VAL A O 1
ATOM 1277 N N . ALA A 1 170 ? 4.876 -9.578 10.473 1.00 93.44 170 ALA A N 1
ATOM 1278 C CA . ALA A 1 170 ? 5.493 -8.734 11.491 1.00 93.44 170 ALA A CA 1
ATOM 1279 C C . ALA A 1 170 ? 6.706 -9.427 12.154 1.00 93.44 170 ALA A C 1
ATOM 1281 O O . ALA A 1 170 ? 7.631 -9.871 11.466 1.00 93.44 170 ALA A O 1
ATOM 1282 N N . THR A 1 171 ? 6.710 -9.509 13.483 1.00 93.50 171 THR A N 1
ATOM 1283 C CA . THR A 1 171 ? 7.716 -10.207 14.297 1.00 93.50 171 THR A CA 1
ATOM 1284 C C . THR A 1 171 ? 7.335 -11.657 14.609 1.00 93.50 171 THR A C 1
ATOM 1286 O O . THR A 1 171 ? 8.043 -12.315 15.368 1.00 93.50 171 THR A O 1
ATOM 1289 N N . GLY A 1 172 ? 6.248 -12.168 14.019 1.00 93.31 172 GLY A N 1
ATOM 1290 C CA . GLY A 1 172 ? 5.762 -13.527 14.225 1.00 93.31 172 GLY A CA 1
ATOM 1291 C C . GLY A 1 172 ? 6.710 -14.614 13.713 1.00 93.31 172 GLY A C 1
ATOM 1292 O O . GLY A 1 172 ? 7.745 -14.357 13.083 1.00 93.31 172 GLY A O 1
ATOM 1293 N N . ALA A 1 173 ? 6.329 -15.863 13.981 1.00 95.69 173 ALA A N 1
ATOM 1294 C CA . ALA A 1 173 ? 7.087 -17.034 13.565 1.00 95.69 173 ALA A CA 1
ATOM 1295 C C . ALA A 1 173 ? 7.207 -17.132 12.034 1.00 95.69 173 ALA A C 1
ATOM 1297 O O . ALA A 1 173 ? 6.319 -16.728 11.277 1.00 95.69 173 ALA A O 1
ATOM 1298 N N . TRP A 1 174 ? 8.319 -17.708 11.581 1.00 97.62 174 TRP A N 1
ATOM 1299 C CA . TRP A 1 174 ? 8.481 -18.082 10.182 1.00 97.62 174 TRP A CA 1
ATOM 1300 C C . TRP A 1 174 ? 7.555 -19.248 9.827 1.00 97.62 174 TRP A C 1
ATOM 1302 O O . TRP A 1 174 ? 7.425 -20.201 10.592 1.00 97.62 174 TRP A O 1
ATOM 1312 N N . SER A 1 175 ? 6.973 -19.207 8.631 1.00 97.50 175 SER A N 1
ATOM 1313 C CA . SER A 1 175 ? 6.267 -20.336 8.037 1.00 97.50 175 SER A CA 1
ATOM 1314 C C . SER A 1 175 ? 7.209 -21.521 7.811 1.00 97.50 175 SER A C 1
ATOM 1316 O O . SER A 1 175 ? 8.433 -21.367 7.722 1.00 97.50 175 SER A O 1
ATOM 1318 N N . ALA A 1 176 ? 6.625 -22.698 7.587 1.00 97.00 176 ALA A N 1
ATOM 1319 C CA . ALA A 1 176 ? 7.352 -23.811 6.990 1.00 97.00 176 ALA A CA 1
ATOM 1320 C C . ALA A 1 176 ? 7.952 -23.415 5.627 1.00 97.00 176 ALA A C 1
ATOM 1322 O O . ALA A 1 176 ? 7.409 -22.557 4.916 1.00 97.00 176 ALA A O 1
ATOM 1323 N N . TRP A 1 177 ? 9.061 -24.062 5.264 1.00 97.81 177 TRP A N 1
ATOM 1324 C CA . TRP A 1 177 ? 9.689 -23.896 3.956 1.00 97.81 177 TRP A CA 1
ATOM 1325 C C . TRP A 1 177 ? 8.755 -24.357 2.836 1.00 97.81 177 TRP A C 1
ATOM 1327 O O . TRP A 1 177 ? 8.177 -25.438 2.888 1.00 97.81 177 TRP A O 1
ATOM 1337 N N . GLN A 1 178 ? 8.656 -23.533 1.805 1.00 96.75 178 GLN A N 1
ATOM 1338 C CA . GLN A 1 178 ? 7.941 -23.764 0.561 1.00 96.75 178 GLN A CA 1
ATOM 1339 C C . GLN A 1 178 ? 8.953 -23.905 -0.574 1.00 96.75 178 GLN A C 1
ATOM 1341 O O . GLN A 1 178 ? 10.050 -23.351 -0.504 1.00 96.75 178 GLN A O 1
ATOM 1346 N N . ARG A 1 179 ? 8.598 -24.619 -1.642 1.00 94.00 179 ARG A N 1
ATOM 1347 C CA . ARG A 1 179 ? 9.442 -24.736 -2.837 1.00 94.00 179 ARG A CA 1
ATOM 1348 C C . ARG A 1 179 ? 9.075 -23.646 -3.844 1.00 94.00 179 ARG A C 1
ATOM 1350 O O . ARG A 1 179 ? 7.898 -23.383 -4.058 1.00 94.00 179 ARG A O 1
ATOM 1357 N N . ALA A 1 180 ? 10.077 -23.045 -4.475 1.00 89.31 180 ALA A N 1
ATOM 1358 C CA . ALA A 1 180 ? 9.912 -22.211 -5.659 1.00 89.31 180 ALA A CA 1
ATOM 1359 C C . ALA A 1 180 ? 10.812 -22.760 -6.767 1.00 89.31 180 ALA A C 1
ATOM 1361 O O . ALA A 1 180 ? 12.023 -22.903 -6.583 1.00 89.31 180 ALA A O 1
ATOM 1362 N N . THR A 1 181 ? 10.209 -23.068 -7.910 1.00 83.69 181 THR A N 1
ATOM 1363 C CA . THR A 1 181 ? 10.928 -23.486 -9.112 1.00 83.69 181 THR A CA 1
ATOM 1364 C C . THR A 1 181 ? 10.744 -22.387 -10.134 1.00 83.69 181 THR A C 1
ATOM 1366 O O . THR A 1 181 ? 9.624 -22.150 -10.574 1.00 83.69 181 THR A O 1
ATOM 1369 N N . THR A 1 182 ? 11.825 -21.706 -10.501 1.00 76.44 182 THR A N 1
ATOM 1370 C CA . THR A 1 182 ? 11.770 -20.815 -11.661 1.00 76.44 182 THR A CA 1
ATOM 1371 C C . THR A 1 182 ? 11.972 -21.649 -12.925 1.00 76.44 182 THR A C 1
ATOM 1373 O O . THR A 1 182 ? 12.796 -22.570 -12.901 1.00 76.44 182 THR A O 1
ATOM 1376 N N . PRO A 1 183 ? 11.220 -21.396 -14.011 1.00 73.56 183 PRO A N 1
ATOM 1377 C CA . PRO A 1 183 ? 11.441 -22.087 -15.276 1.00 73.56 183 PRO A CA 1
ATOM 1378 C C . PRO A 1 183 ? 12.915 -21.989 -15.689 1.00 73.56 183 PRO A C 1
ATOM 1380 O O . PRO A 1 183 ? 13.518 -20.923 -15.590 1.00 73.56 183 PRO A O 1
ATOM 1383 N N . ALA A 1 184 ? 13.514 -23.082 -16.171 1.00 67.50 184 ALA A N 1
ATOM 1384 C CA . ALA A 1 184 ? 14.905 -23.067 -16.648 1.00 67.50 184 ALA A CA 1
ATOM 1385 C C . ALA A 1 184 ? 15.118 -22.043 -17.781 1.00 67.50 184 ALA A C 1
ATOM 1387 O O . ALA A 1 184 ? 16.193 -21.462 -17.905 1.00 67.50 184 ALA A O 1
ATOM 1388 N N . ASN A 1 185 ? 14.055 -21.755 -18.537 1.00 60.91 185 ASN A N 1
ATOM 1389 C CA . ASN A 1 185 ? 14.048 -20.780 -19.622 1.00 60.91 185 ASN A CA 1
ATOM 1390 C C . ASN A 1 185 ? 13.990 -19.321 -19.137 1.00 60.91 185 ASN A C 1
ATOM 1392 O O . ASN A 1 185 ? 14.094 -18.425 -19.963 1.00 60.91 185 ASN A O 1
ATOM 1396 N N . ASP A 1 186 ? 13.904 -19.055 -17.826 1.00 56.34 186 ASP A N 1
ATOM 1397 C CA . ASP A 1 186 ? 14.023 -17.699 -17.269 1.00 56.34 186 ASP A CA 1
ATOM 1398 C C . ASP A 1 186 ? 15.480 -17.191 -17.240 1.00 56.34 186 ASP A C 1
ATOM 1400 O O . ASP A 1 186 ? 15.735 -16.087 -16.753 1.00 56.34 186 ASP A O 1
ATOM 1404 N N . VAL A 1 187 ? 16.451 -17.932 -17.809 1.00 50.91 187 VAL A N 1
ATOM 1405 C CA . VAL A 1 187 ? 17.729 -17.347 -18.283 1.00 50.91 187 VAL A CA 1
ATOM 1406 C C . VAL A 1 187 ? 17.502 -16.636 -19.618 1.00 50.91 187 VAL A C 1
ATOM 1408 O O . VAL A 1 187 ? 18.361 -16.616 -20.495 1.00 50.91 187 VAL A O 1
ATOM 1411 N N . VAL A 1 188 ? 16.345 -16.009 -19.802 1.00 51.41 188 VAL A N 1
ATOM 1412 C CA . VAL A 1 188 ? 16.319 -14.886 -20.712 1.00 51.41 188 VAL A CA 1
ATOM 1413 C C . VAL A 1 188 ? 17.132 -13.818 -19.999 1.00 51.41 188 VAL A C 1
ATOM 1415 O O . VAL A 1 188 ? 16.627 -13.120 -19.122 1.00 51.41 188 VAL A O 1
ATOM 1418 N N . THR A 1 189 ? 18.431 -13.748 -20.302 1.00 57.44 189 THR A N 1
ATOM 1419 C CA . THR A 1 189 ? 19.204 -12.526 -20.118 1.00 57.44 189 THR A CA 1
ATOM 1420 C C . THR A 1 189 ? 18.308 -11.439 -20.672 1.00 57.44 189 THR A C 1
ATOM 1422 O O . THR A 1 189 ? 18.078 -11.396 -21.883 1.00 57.44 189 THR A O 1
ATOM 1425 N N . ALA A 1 190 ? 17.691 -10.650 -19.783 1.00 59.50 190 ALA A N 1
ATOM 1426 C CA . ALA A 1 190 ? 16.949 -9.478 -20.199 1.00 59.50 190 ALA A CA 1
ATOM 1427 C C . ALA A 1 190 ? 17.909 -8.765 -21.137 1.00 59.50 190 ALA A C 1
ATOM 1429 O O . ALA A 1 190 ? 19.044 -8.482 -20.732 1.00 59.50 190 ALA A O 1
ATOM 1430 N N . ALA A 1 191 ? 17.523 -8.667 -22.413 1.00 70.50 191 ALA A N 1
ATOM 1431 C CA . ALA A 1 191 ? 18.418 -8.119 -23.412 1.00 70.50 191 ALA A CA 1
ATOM 1432 C C . ALA A 1 191 ? 18.881 -6.787 -22.837 1.00 70.50 191 ALA A C 1
ATOM 1434 O O . ALA A 1 191 ? 18.042 -6.011 -22.362 1.00 70.50 191 ALA A O 1
ATOM 1435 N N . ALA A 1 192 ? 20.202 -6.598 -22.747 1.00 82.00 192 ALA A N 1
ATOM 1436 C CA . ALA A 1 192 ? 20.728 -5.370 -22.185 1.00 82.00 192 ALA A CA 1
ATOM 1437 C C . ALA A 1 192 ? 19.995 -4.214 -22.880 1.00 82.00 192 ALA A C 1
ATOM 1439 O O . ALA A 1 192 ? 19.792 -4.291 -24.100 1.00 82.00 192 ALA A O 1
ATOM 1440 N N . PRO A 1 193 ? 19.529 -3.196 -22.131 1.00 89.44 193 PRO A N 1
ATOM 1441 C CA . PRO A 1 193 ? 18.903 -2.046 -22.753 1.00 89.44 193 PRO A CA 1
ATOM 1442 C C . PRO A 1 193 ? 19.798 -1.569 -23.902 1.00 89.44 193 PRO A C 1
ATOM 1444 O O . PRO A 1 193 ? 21.024 -1.601 -23.741 1.00 89.44 193 PRO A O 1
ATOM 1447 N N . PRO A 1 194 ? 19.228 -1.139 -25.041 1.00 93.25 194 PRO A N 1
ATOM 1448 C CA . PRO A 1 194 ? 20.012 -0.522 -26.102 1.00 93.25 194 PRO A CA 1
ATOM 1449 C C . PRO A 1 194 ? 20.992 0.509 -25.512 1.00 93.25 194 PRO A C 1
ATOM 1451 O O . PRO A 1 194 ? 20.618 1.185 -24.547 1.00 93.25 194 PRO A O 1
ATOM 1454 N N . PRO A 1 195 ? 22.225 0.652 -26.037 1.00 93.25 195 PRO A N 1
ATOM 1455 C CA . PRO A 1 195 ? 23.248 1.514 -25.432 1.00 93.25 195 PRO A CA 1
ATOM 1456 C C . PRO A 1 195 ? 22.786 2.956 -25.167 1.00 93.25 195 PRO A C 1
ATOM 1458 O O . PRO A 1 195 ? 23.246 3.607 -24.234 1.00 93.25 195 PRO A O 1
ATOM 1461 N N . ASP A 1 196 ? 21.831 3.446 -25.955 1.00 95.88 196 ASP A N 1
ATOM 1462 C CA . ASP A 1 196 ? 21.255 4.783 -25.865 1.00 95.88 196 ASP A CA 1
ATOM 1463 C C . ASP A 1 196 ? 19.932 4.856 -25.076 1.00 95.88 196 ASP A C 1
ATOM 1465 O O . ASP A 1 196 ? 19.345 5.933 -24.948 1.00 95.88 196 ASP A O 1
ATOM 1469 N N . ALA A 1 197 ? 19.457 3.754 -24.489 1.00 96.62 197 ALA A N 1
ATOM 1470 C CA . ALA A 1 197 ? 18.225 3.723 -23.700 1.00 96.62 197 ALA A CA 1
ATOM 1471 C C . ALA A 1 197 ? 18.283 4.673 -22.491 1.00 96.62 197 ALA A C 1
ATOM 1473 O O . ALA A 1 197 ? 17.260 5.181 -22.036 1.00 96.62 197 ALA A O 1
ATOM 1474 N N . PHE A 1 198 ? 19.474 4.966 -21.971 1.00 96.75 198 PHE A N 1
ATOM 1475 C CA . PHE A 1 198 ? 19.645 5.897 -20.856 1.00 96.75 198 PHE A CA 1
ATOM 1476 C C . PHE A 1 198 ? 19.910 7.345 -21.286 1.00 96.75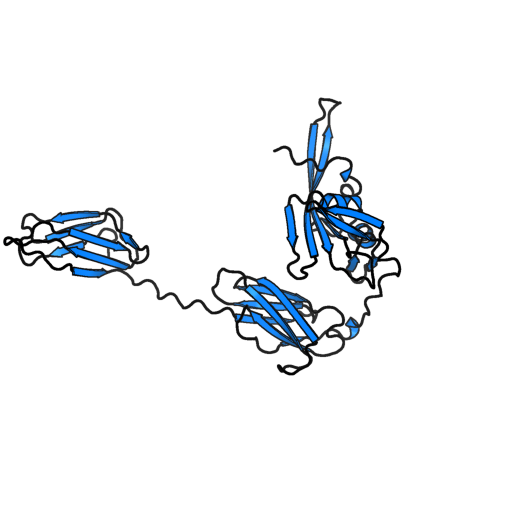 198 PHE A C 1
ATOM 1478 O O . PHE A 1 198 ? 20.059 8.206 -20.413 1.00 96.75 198 PHE A O 1
ATOM 1485 N N . ALA A 1 199 ? 19.916 7.648 -22.589 1.00 96.69 199 ALA A N 1
ATOM 1486 C CA . ALA A 1 199 ? 20.099 9.008 -23.087 1.00 96.69 199 ALA A CA 1
ATOM 1487 C C . ALA A 1 199 ? 19.022 9.943 -22.512 1.00 96.69 199 ALA A C 1
ATOM 1489 O O . ALA A 1 199 ? 17.824 9.637 -22.556 1.00 96.69 199 ALA A O 1
ATOM 1490 N N . LEU A 1 200 ? 19.455 11.068 -21.935 1.00 97.19 200 LEU A N 1
ATOM 1491 C CA . LEU A 1 200 ? 18.563 12.075 -21.367 1.00 97.19 200 LEU A CA 1
ATOM 1492 C C . LEU A 1 200 ? 17.909 12.860 -22.509 1.00 97.19 200 LEU A C 1
ATOM 1494 O O . LEU A 1 200 ? 18.598 13.478 -23.311 1.00 97.19 200 LEU A O 1
ATOM 1498 N N . LEU A 1 201 ? 16.581 12.835 -22.568 1.00 97.06 201 LEU A N 1
ATOM 1499 C CA . LEU A 1 201 ? 15.787 13.608 -23.525 1.00 97.06 201 LEU A CA 1
ATOM 1500 C C . LEU A 1 201 ? 15.301 14.936 -22.933 1.00 97.06 201 LEU A C 1
ATOM 1502 O O . LEU A 1 201 ? 14.998 15.866 -23.670 1.00 97.06 201 LEU A O 1
ATOM 1506 N N . GLY A 1 202 ? 15.207 15.027 -21.606 1.00 97.12 202 GLY A N 1
ATOM 1507 C CA . GLY A 1 202 ? 14.813 16.247 -20.912 1.00 97.12 202 GLY A CA 1
ATOM 1508 C C . GLY A 1 202 ? 14.787 16.075 -19.399 1.00 97.12 202 GLY A C 1
ATOM 1509 O O . GLY A 1 202 ? 14.982 14.978 -18.873 1.00 97.12 202 GLY A O 1
ATOM 1510 N N . SER A 1 203 ? 14.535 17.170 -18.686 1.00 97.81 203 SER A N 1
ATOM 1511 C CA . SER A 1 203 ? 14.291 17.145 -17.244 1.00 97.81 203 SER A CA 1
ATOM 1512 C C . SER A 1 203 ? 13.433 18.326 -16.808 1.00 97.81 203 SER A C 1
ATOM 1514 O O . SER A 1 203 ? 13.495 19.383 -17.430 1.00 97.81 203 SER A O 1
ATOM 1516 N N . TRP A 1 204 ? 12.678 18.166 -15.725 1.00 97.62 204 TRP A N 1
ATOM 1517 C CA . TRP A 1 204 ? 11.835 19.216 -15.145 1.00 97.62 204 TRP A CA 1
ATOM 1518 C C . TRP A 1 204 ? 11.725 19.059 -13.628 1.00 97.62 204 TRP A C 1
ATOM 1520 O O . TRP A 1 204 ? 12.180 18.067 -13.061 1.00 97.62 204 TRP A O 1
ATOM 1530 N N . GLN A 1 205 ? 11.113 20.041 -12.967 1.00 98.06 205 GLN A N 1
ATOM 1531 C CA . GLN A 1 205 ? 10.746 19.946 -11.555 1.00 98.06 205 GLN A CA 1
ATOM 1532 C C . GLN A 1 205 ? 9.304 19.457 -11.427 1.00 98.06 205 GLN A C 1
ATOM 1534 O O . GLN A 1 205 ? 8.392 20.057 -12.003 1.00 98.06 205 GLN A O 1
ATOM 1539 N N . SER A 1 206 ? 9.110 18.390 -10.662 1.00 96.62 206 SER A N 1
ATOM 1540 C CA . SER A 1 206 ? 7.804 17.870 -10.231 1.00 96.62 206 SER A CA 1
ATOM 1541 C C . SER A 1 206 ? 6.999 18.883 -9.403 1.00 96.62 206 SER A C 1
ATOM 1543 O O . SER A 1 206 ? 7.469 19.989 -9.115 1.00 96.62 206 SER A O 1
ATOM 1545 N N . GLN A 1 207 ? 5.771 18.515 -9.019 1.00 95.31 207 GLN A N 1
ATOM 1546 C CA . GLN A 1 207 ? 4.973 19.301 -8.073 1.00 95.31 207 GLN A CA 1
ATOM 1547 C C . GLN A 1 207 ? 5.670 19.450 -6.708 1.00 95.31 207 GLN A C 1
ATOM 1549 O O . GLN A 1 207 ? 5.629 20.530 -6.131 1.00 95.31 207 GLN A O 1
ATOM 1554 N N . ASP A 1 208 ? 6.359 18.410 -6.223 1.00 95.25 208 ASP A N 1
ATOM 1555 C CA . ASP A 1 208 ? 7.076 18.407 -4.939 1.00 95.25 208 ASP A CA 1
ATOM 1556 C C . ASP A 1 208 ? 8.516 18.949 -5.035 1.00 95.25 208 ASP A C 1
ATOM 1558 O O . ASP A 1 208 ? 9.337 18.721 -4.151 1.00 95.25 208 ASP A O 1
ATOM 1562 N N . GLY A 1 209 ? 8.846 19.663 -6.119 1.00 96.69 209 GLY A N 1
ATOM 1563 C CA . GLY A 1 209 ? 10.138 20.337 -6.295 1.00 96.69 209 GLY A CA 1
ATOM 1564 C C . GLY A 1 209 ? 11.323 19.406 -6.573 1.00 96.69 209 GLY A C 1
ATOM 1565 O O . GLY A 1 209 ? 12.458 19.871 -6.654 1.00 96.69 209 GLY A O 1
ATOM 1566 N N . LYS A 1 210 ? 11.088 18.099 -6.743 1.00 96.69 210 LYS A N 1
ATOM 1567 C CA . LYS A 1 210 ? 12.122 17.133 -7.134 1.00 96.69 210 LYS A CA 1
ATOM 1568 C C . LYS A 1 210 ? 12.399 17.198 -8.628 1.00 96.69 210 LYS A C 1
ATOM 1570 O O . LYS A 1 210 ? 11.461 17.202 -9.436 1.00 96.69 210 LYS A O 1
ATOM 1575 N N . ARG A 1 211 ? 13.680 17.111 -8.995 1.00 97.44 211 ARG A N 1
ATOM 1576 C CA . ARG A 1 211 ? 14.109 17.007 -10.392 1.00 97.44 211 ARG A CA 1
ATOM 1577 C C . ARG A 1 211 ? 13.769 15.626 -10.948 1.00 97.44 211 ARG A C 1
ATOM 1579 O O . ARG A 1 211 ? 14.256 14.610 -10.454 1.00 97.44 211 ARG A O 1
ATOM 1586 N N . ILE A 1 212 ? 12.986 15.603 -12.018 1.00 98.06 212 ILE A N 1
ATOM 1587 C CA . ILE A 1 212 ? 12.640 14.412 -12.788 1.00 98.06 212 ILE A CA 1
ATOM 1588 C C . ILE A 1 212 ? 13.461 14.405 -14.074 1.00 98.06 212 ILE A C 1
ATOM 1590 O O . ILE A 1 212 ? 13.438 15.367 -14.840 1.00 98.06 212 ILE A O 1
ATOM 1594 N N . ASN A 1 213 ? 14.160 13.299 -14.320 1.00 98.25 213 ASN A N 1
ATOM 1595 C CA . ASN A 1 213 ? 14.817 13.025 -15.594 1.00 98.25 213 ASN A CA 1
ATOM 1596 C C . ASN A 1 213 ? 13.858 12.277 -16.533 1.00 98.25 213 ASN A C 1
ATOM 1598 O O . ASN A 1 213 ? 13.090 11.418 -16.102 1.00 98.25 213 ASN A O 1
ATOM 1602 N N . TYR A 1 214 ? 13.920 12.569 -17.827 1.00 98.00 214 TYR A N 1
ATOM 1603 C CA . TYR A 1 214 ? 13.159 11.875 -18.860 1.00 98.00 214 TYR A CA 1
ATOM 1604 C C . TYR A 1 214 ? 14.123 11.323 -19.895 1.00 98.00 214 TYR A C 1
ATOM 1606 O O . TYR A 1 214 ? 14.917 12.065 -20.472 1.00 98.00 214 TYR A O 1
ATOM 1614 N N . ARG A 1 215 ? 14.098 10.007 -20.097 1.00 98.06 215 ARG A N 1
ATOM 1615 C CA . ARG A 1 215 ? 15.090 9.290 -20.906 1.00 98.06 215 ARG A CA 1
ATOM 1616 C C . ARG A 1 215 ? 14.444 8.600 -22.092 1.00 98.06 215 ARG A C 1
ATOM 1618 O O . ARG A 1 215 ? 13.242 8.329 -22.077 1.00 98.06 215 ARG A O 1
ATOM 1625 N N . LYS A 1 216 ? 15.262 8.276 -23.095 1.00 97.81 216 LYS A N 1
ATOM 1626 C CA . LYS A 1 216 ? 14.823 7.548 -24.290 1.00 97.81 216 LYS A CA 1
ATOM 1627 C C . LYS A 1 216 ? 14.130 6.237 -23.923 1.00 97.81 216 LYS A C 1
ATOM 1629 O O . LYS A 1 216 ? 13.000 6.008 -24.341 1.00 97.81 216 LYS A O 1
ATOM 1634 N N . GLY A 1 217 ? 14.761 5.436 -23.077 1.00 97.00 217 GLY A N 1
ATOM 1635 C CA . GLY A 1 217 ? 14.269 4.136 -22.654 1.00 97.00 217 GLY A CA 1
ATOM 1636 C C . GLY A 1 217 ? 14.186 3.118 -23.793 1.00 97.00 217 GLY A C 1
ATOM 1637 O O . GLY A 1 217 ? 14.780 3.297 -24.854 1.00 97.00 217 GLY A O 1
ATOM 1638 N N . TYR A 1 218 ? 13.452 2.035 -23.560 1.00 97.12 218 TYR A N 1
ATOM 1639 C CA . TYR A 1 218 ? 13.175 0.980 -24.538 1.00 97.12 218 TYR A CA 1
ATOM 1640 C C . TYR A 1 218 ? 11.864 0.273 -24.179 1.00 97.12 218 TYR A C 1
ATOM 1642 O O . TYR A 1 218 ? 11.362 0.430 -23.063 1.00 97.12 218 TYR A O 1
ATOM 1650 N N . TRP A 1 219 ? 11.322 -0.515 -25.104 1.00 95.88 219 TRP A N 1
ATOM 1651 C CA . TRP A 1 219 ? 10.200 -1.410 -24.837 1.00 95.88 219 TRP A CA 1
ATOM 1652 C C . TRP A 1 219 ? 10.368 -2.713 -25.608 1.00 95.88 219 TRP A C 1
ATOM 1654 O O . TRP A 1 219 ? 10.550 -2.711 -26.822 1.00 95.88 219 TRP A O 1
ATOM 1664 N N . ASP A 1 220 ? 10.317 -3.818 -24.878 1.00 92.69 220 ASP A N 1
ATOM 1665 C CA . ASP A 1 220 ? 10.276 -5.169 -25.408 1.00 92.69 220 ASP A CA 1
ATOM 1666 C C . ASP A 1 220 ? 8.829 -5.664 -25.324 1.00 92.69 220 ASP A C 1
ATOM 1668 O O . ASP A 1 220 ? 8.330 -6.013 -24.250 1.00 92.69 220 ASP A O 1
ATOM 1672 N N . ARG A 1 221 ? 8.142 -5.676 -26.470 1.00 91.44 221 ARG A N 1
ATOM 1673 C CA . ARG A 1 221 ? 6.740 -6.102 -26.565 1.00 91.44 221 ARG A CA 1
ATOM 1674 C C . ARG A 1 221 ? 6.546 -7.571 -26.188 1.00 91.44 221 ARG A C 1
ATOM 1676 O O . ARG A 1 221 ? 5.495 -7.904 -25.652 1.00 91.44 221 ARG A O 1
ATOM 1683 N N . ALA A 1 222 ? 7.522 -8.438 -26.463 1.00 85.06 222 ALA A N 1
ATOM 1684 C CA . ALA A 1 222 ? 7.399 -9.870 -26.195 1.00 85.06 222 ALA A CA 1
ATOM 1685 C C . ALA A 1 222 ? 7.440 -10.170 -24.691 1.00 85.06 222 ALA A C 1
ATOM 1687 O O . ALA A 1 222 ? 6.776 -11.092 -24.225 1.00 85.06 222 ALA A O 1
ATOM 1688 N N . ARG A 1 223 ? 8.195 -9.368 -23.933 1.00 83.44 223 ARG A N 1
ATOM 1689 C CA . ARG A 1 223 ? 8.327 -9.500 -22.472 1.00 83.44 223 ARG A CA 1
ATOM 1690 C C . ARG A 1 223 ? 7.420 -8.556 -21.689 1.00 83.44 223 ARG A C 1
ATOM 1692 O O . ARG A 1 223 ? 7.302 -8.675 -20.478 1.00 83.44 223 ARG A O 1
ATOM 1699 N N . ASP A 1 224 ? 6.796 -7.611 -22.382 1.00 88.25 224 ASP A N 1
ATOM 1700 C CA . ASP A 1 224 ? 6.090 -6.475 -21.799 1.00 88.25 224 ASP A CA 1
ATOM 1701 C C . ASP A 1 224 ? 6.958 -5.623 -20.840 1.00 88.25 224 ASP A C 1
ATOM 1703 O O . ASP A 1 224 ? 6.492 -5.007 -19.873 1.00 88.25 224 ASP A O 1
ATOM 1707 N N . GLU A 1 225 ? 8.255 -5.551 -21.138 1.00 90.38 225 GLU A N 1
ATOM 1708 C CA . GLU A 1 225 ? 9.283 -4.923 -20.306 1.00 90.38 225 GLU A CA 1
ATOM 1709 C C . GLU A 1 225 ? 9.848 -3.657 -20.946 1.00 90.38 225 GLU A C 1
ATOM 1711 O O . GLU A 1 225 ? 9.744 -3.437 -22.147 1.00 90.38 225 GLU A O 1
ATOM 1716 N N . GLY A 1 226 ? 10.439 -2.786 -20.129 1.00 94.44 226 GLY A N 1
ATOM 1717 C CA . GLY A 1 226 ? 11.053 -1.543 -20.593 1.00 94.44 226 GLY A CA 1
ATOM 1718 C C . GLY A 1 226 ? 10.679 -0.328 -19.754 1.00 94.44 226 GLY A C 1
ATOM 1719 O O . GLY A 1 226 ? 9.924 -0.426 -18.776 1.00 94.44 226 GLY A O 1
ATOM 1720 N N . PHE A 1 227 ? 11.204 0.827 -20.152 1.00 97.56 227 PHE A N 1
ATOM 1721 C CA . PHE A 1 227 ? 11.013 2.104 -19.465 1.00 97.56 227 PHE A CA 1
ATOM 1722 C C . PHE A 1 227 ? 11.108 3.298 -20.427 1.00 97.56 227 PHE A C 1
ATOM 1724 O O . PHE A 1 227 ? 11.444 3.131 -21.598 1.00 97.56 227 PHE A O 1
ATOM 1731 N N . GLY A 1 228 ? 10.850 4.502 -19.915 1.00 97.56 228 GLY A N 1
ATOM 1732 C CA . GLY A 1 228 ? 11.128 5.774 -20.580 1.00 97.56 228 GLY A CA 1
ATOM 1733 C C . GLY A 1 228 ? 10.228 6.071 -21.778 1.00 97.56 228 GLY A C 1
ATOM 1734 O O . GLY A 1 228 ? 9.143 5.505 -21.931 1.00 97.56 228 GLY A O 1
ATOM 1735 N N . ASN A 1 229 ? 10.686 6.988 -22.630 1.00 97.75 229 ASN A N 1
ATOM 1736 C CA . ASN A 1 229 ? 9.915 7.519 -23.750 1.00 97.75 229 ASN A CA 1
ATOM 1737 C C . ASN A 1 229 ? 9.433 6.445 -24.730 1.00 97.75 229 ASN A C 1
ATOM 1739 O O . ASN A 1 229 ? 8.279 6.476 -25.143 1.00 97.75 229 ASN A O 1
ATOM 1743 N N . VAL A 1 230 ? 10.290 5.486 -25.090 1.00 97.69 230 VAL A N 1
ATOM 1744 C CA . VAL A 1 230 ? 9.940 4.424 -26.045 1.00 97.69 230 VAL A CA 1
ATOM 1745 C C . VAL A 1 230 ? 8.739 3.621 -25.546 1.00 97.69 230 VAL A C 1
ATOM 1747 O O . VAL A 1 230 ? 7.790 3.431 -26.299 1.00 97.69 230 VAL A O 1
ATOM 1750 N N . LYS A 1 231 ? 8.721 3.223 -24.269 1.00 97.31 231 LYS A N 1
ATOM 1751 C CA . LYS A 1 231 ? 7.573 2.525 -23.676 1.00 97.31 231 LYS A CA 1
ATOM 1752 C C . LYS A 1 231 ? 6.329 3.403 -23.612 1.00 97.31 231 LYS A C 1
ATOM 1754 O O . LYS A 1 231 ? 5.253 2.951 -23.983 1.00 97.31 231 LYS A O 1
ATOM 1759 N N . ILE A 1 232 ? 6.471 4.652 -23.176 1.00 97.69 232 ILE A N 1
ATOM 1760 C CA . ILE A 1 232 ? 5.356 5.606 -23.073 1.00 97.69 232 ILE A CA 1
ATOM 1761 C C . ILE A 1 232 ? 4.673 5.804 -24.431 1.00 97.69 232 ILE A C 1
ATOM 1763 O O . ILE A 1 232 ? 3.450 5.740 -24.522 1.00 97.69 232 ILE A O 1
ATOM 1767 N N . VAL A 1 233 ? 5.459 5.968 -25.495 1.00 96.56 233 VAL A N 1
ATOM 1768 C CA . VAL A 1 233 ? 4.939 6.170 -26.850 1.00 96.56 233 VAL A CA 1
ATOM 1769 C C . VAL A 1 233 ? 4.389 4.872 -27.435 1.00 96.56 233 VAL A C 1
ATOM 1771 O O . VAL A 1 233 ? 3.260 4.850 -27.910 1.00 96.56 233 VAL A O 1
ATOM 1774 N N . GLN A 1 234 ? 5.169 3.789 -27.423 1.00 96.75 234 GLN A N 1
ATOM 1775 C CA . GLN A 1 234 ? 4.823 2.577 -28.173 1.00 96.75 234 GLN A CA 1
ATOM 1776 C C . GLN A 1 234 ? 3.797 1.691 -27.461 1.00 96.75 234 GLN A C 1
ATOM 1778 O O . GLN A 1 234 ? 2.975 1.068 -28.128 1.00 96.75 234 GLN A O 1
ATOM 1783 N N . LYS A 1 235 ? 3.831 1.624 -26.124 1.00 96.50 235 LYS A N 1
ATOM 1784 C CA . LYS A 1 235 ? 2.893 0.808 -25.341 1.00 96.50 235 LYS A CA 1
ATOM 1785 C C . LYS A 1 235 ? 1.636 1.582 -24.963 1.00 96.50 235 LYS A C 1
ATOM 1787 O O . LYS A 1 235 ? 0.553 1.008 -24.981 1.00 96.50 235 LYS A O 1
ATOM 1792 N N . HIS A 1 236 ? 1.792 2.850 -24.583 1.00 97.38 236 HIS A N 1
ATOM 1793 C CA . HIS A 1 236 ? 0.725 3.620 -23.942 1.00 97.38 236 HIS A CA 1
ATOM 1794 C C . HIS A 1 236 ? 0.127 4.733 -24.812 1.00 97.38 236 HIS A C 1
ATOM 1796 O O . HIS A 1 236 ? -0.860 5.326 -24.393 1.00 97.38 236 HIS A O 1
ATOM 1802 N N . ASP A 1 237 ? 0.674 4.992 -26.006 1.00 96.75 237 ASP A N 1
ATOM 1803 C CA . ASP A 1 237 ? 0.295 6.104 -26.899 1.00 96.75 237 ASP A CA 1
ATOM 1804 C C . ASP A 1 237 ? 0.251 7.479 -26.205 1.00 96.75 237 ASP A C 1
ATOM 1806 O O . ASP A 1 237 ? -0.595 8.332 -26.468 1.00 96.75 237 ASP A O 1
ATOM 1810 N N . LEU A 1 238 ? 1.201 7.702 -25.299 1.00 96.06 238 LEU A N 1
ATOM 1811 C CA . LEU A 1 238 ? 1.422 8.977 -24.618 1.00 96.06 238 LEU A CA 1
ATOM 1812 C C . LEU A 1 238 ? 2.724 9.630 -25.100 1.00 96.06 238 LEU A C 1
ATOM 1814 O O . LEU A 1 238 ? 3.439 9.099 -25.951 1.00 96.06 238 LEU A O 1
ATOM 1818 N N . ASP A 1 239 ? 3.050 10.801 -24.557 1.00 95.75 239 ASP A N 1
ATOM 1819 C CA . ASP A 1 239 ? 4.282 11.530 -24.863 1.00 95.75 239 ASP A CA 1
ATOM 1820 C C . ASP A 1 239 ? 4.947 12.140 -23.614 1.00 95.75 239 ASP A C 1
ATOM 1822 O O . ASP A 1 239 ? 4.454 12.040 -22.486 1.00 95.75 239 ASP A O 1
ATOM 1826 N N . ALA A 1 240 ? 6.103 12.776 -23.825 1.00 95.56 240 ALA A N 1
ATOM 1827 C CA . ALA A 1 240 ? 6.872 13.429 -22.767 1.00 95.56 240 ALA A CA 1
ATOM 1828 C C . ALA A 1 240 ? 6.078 14.535 -22.058 1.00 95.56 240 ALA A C 1
ATOM 1830 O O . ALA A 1 240 ? 6.199 14.704 -20.845 1.00 95.56 240 ALA A O 1
ATOM 1831 N N . LEU A 1 241 ? 5.248 15.269 -22.807 1.00 93.94 241 LEU A N 1
ATOM 1832 C CA . LEU A 1 241 ? 4.410 16.330 -22.261 1.00 93.94 241 LEU A CA 1
ATOM 1833 C C . LEU A 1 241 ? 3.361 15.753 -21.306 1.00 93.94 241 LEU A C 1
ATOM 1835 O O . LEU A 1 241 ? 3.158 16.300 -20.226 1.00 93.94 241 LEU A O 1
ATOM 1839 N N . SER A 1 242 ? 2.762 14.619 -21.661 1.00 94.31 242 SER A N 1
ATOM 1840 C CA . SER A 1 242 ? 1.818 13.896 -20.808 1.00 94.31 242 SER A CA 1
ATOM 1841 C C . SER A 1 242 ? 2.462 13.496 -19.481 1.00 94.31 242 SER A C 1
ATOM 1843 O O . SER A 1 242 ? 1.939 13.813 -18.413 1.00 94.31 242 SER A O 1
ATOM 1845 N N . ALA A 1 243 ? 3.644 12.872 -19.536 1.00 96.31 243 ALA A N 1
ATOM 1846 C CA . ALA A 1 243 ? 4.390 12.497 -18.336 1.00 96.31 243 ALA A CA 1
ATOM 1847 C C . ALA A 1 243 ? 4.749 13.722 -17.475 1.00 96.31 243 ALA A C 1
ATOM 1849 O O . ALA A 1 243 ? 4.564 13.690 -16.256 1.00 96.31 243 ALA A O 1
ATOM 1850 N N . HIS A 1 244 ? 5.209 14.813 -18.100 1.00 95.62 244 HIS A N 1
ATOM 1851 C CA . HIS A 1 244 ? 5.511 16.070 -17.417 1.00 95.62 244 HIS A CA 1
ATOM 1852 C C . HIS A 1 244 ? 4.285 16.600 -16.667 1.00 95.62 244 HIS A C 1
ATOM 1854 O O . HIS A 1 244 ? 4.359 16.823 -15.459 1.00 95.62 244 HIS A O 1
ATOM 1860 N N . GLN A 1 245 ? 3.145 16.713 -17.339 1.00 93.38 245 GLN A N 1
ATOM 1861 C CA . GLN A 1 245 ? 1.924 17.299 -16.788 1.00 93.38 245 GLN A CA 1
ATOM 1862 C C . GLN A 1 245 ? 1.354 16.478 -15.631 1.00 93.38 245 GLN A C 1
ATOM 1864 O O . GLN A 1 245 ? 1.058 17.035 -14.577 1.00 93.38 245 GLN A O 1
ATOM 1869 N N . MET A 1 246 ? 1.330 15.149 -15.757 1.00 95.31 246 MET A N 1
ATOM 1870 C CA . MET A 1 246 ? 0.923 14.249 -14.668 1.00 95.31 246 MET A CA 1
ATOM 1871 C C . MET A 1 246 ? 1.811 14.395 -13.423 1.00 95.31 246 MET A C 1
ATOM 1873 O O . MET A 1 246 ? 1.330 14.273 -12.303 1.00 95.31 246 MET A O 1
ATOM 1877 N N . THR A 1 247 ? 3.109 14.669 -13.596 1.00 96.69 247 THR A N 1
ATOM 1878 C CA . THR A 1 247 ? 4.030 14.883 -12.461 1.00 96.69 247 THR A CA 1
ATOM 1879 C C . THR A 1 247 ? 4.028 16.314 -11.924 1.00 96.69 247 THR A C 1
ATOM 1881 O O . THR A 1 247 ? 4.466 16.543 -10.795 1.00 96.69 247 THR A O 1
ATOM 1884 N N . LYS A 1 248 ? 3.550 17.279 -12.718 1.00 95.44 248 LYS A N 1
ATOM 1885 C CA . LYS A 1 248 ? 3.423 18.685 -12.323 1.00 95.44 248 LYS A CA 1
ATOM 1886 C C . LYS A 1 248 ? 2.099 18.974 -11.616 1.00 95.44 248 LYS A C 1
ATOM 1888 O O . LYS A 1 248 ? 2.066 19.822 -10.728 1.00 95.44 248 LYS A O 1
ATOM 1893 N N . HIS A 1 249 ? 1.054 18.229 -11.972 1.00 94.00 249 HIS A N 1
ATOM 1894 C CA . HIS A 1 249 ? -0.307 18.373 -11.457 1.00 94.00 249 HIS A CA 1
ATOM 1895 C C . HIS A 1 249 ? -0.932 17.019 -11.040 1.00 94.00 249 HIS A C 1
ATOM 1897 O O . HIS A 1 249 ? -1.975 16.635 -11.570 1.00 94.00 249 HIS A O 1
ATOM 1903 N N . PRO A 1 250 ? -0.329 16.260 -10.105 1.00 95.00 250 PRO A N 1
ATOM 1904 C CA . PRO A 1 250 ? -0.876 14.998 -9.616 1.00 95.00 250 PRO A CA 1
ATOM 1905 C C . PRO A 1 250 ? -2.001 15.232 -8.593 1.00 95.00 250 PRO A C 1
ATOM 1907 O O . PRO A 1 250 ? -1.838 14.986 -7.400 1.00 95.00 250 PRO A O 1
ATOM 1910 N N . HIS A 1 251 ? -3.165 15.722 -9.020 1.00 91.38 251 HIS A N 1
ATOM 1911 C CA . HIS A 1 251 ? -4.254 16.076 -8.092 1.00 91.38 251 HIS A CA 1
ATOM 1912 C C . HIS A 1 251 ? -4.864 14.893 -7.329 1.00 91.38 251 HIS A C 1
ATOM 1914 O O . HIS A 1 251 ? -5.574 15.114 -6.353 1.00 91.38 251 HIS A O 1
ATOM 1920 N N . ARG A 1 252 ? -4.600 13.645 -7.740 1.00 93.00 252 ARG A N 1
ATOM 1921 C CA . ARG A 1 252 ? -4.970 12.450 -6.959 1.00 93.00 252 ARG A CA 1
ATOM 1922 C C . ARG A 1 252 ? -3.894 12.064 -5.936 1.00 93.00 252 ARG A C 1
ATOM 1924 O O . ARG A 1 252 ? -4.131 11.193 -5.107 1.00 93.00 252 ARG A O 1
ATOM 1931 N N . GLY A 1 253 ? -2.740 12.729 -5.969 1.00 94.00 253 GLY A N 1
ATOM 1932 C CA . GLY A 1 253 ? -1.668 12.611 -4.991 1.00 94.00 253 GLY A CA 1
ATOM 1933 C C . GLY A 1 253 ? -0.375 12.008 -5.539 1.00 94.00 253 GLY A C 1
ATOM 1934 O O . GLY A 1 253 ? -0.281 11.528 -6.672 1.00 94.00 253 GLY A O 1
ATOM 1935 N N . ILE A 1 254 ? 0.646 12.032 -4.682 1.00 96.94 254 ILE A N 1
ATOM 1936 C CA . ILE A 1 254 ? 1.954 11.417 -4.911 1.00 96.94 254 ILE A CA 1
ATOM 1937 C C . ILE A 1 254 ? 2.110 10.296 -3.886 1.00 96.94 254 ILE A C 1
ATOM 1939 O O . ILE A 1 254 ? 2.196 10.552 -2.687 1.00 96.94 254 ILE A O 1
ATOM 1943 N N . VAL A 1 255 ? 2.149 9.049 -4.351 1.00 96.00 255 VAL A N 1
ATOM 1944 C CA . VAL A 1 255 ? 2.175 7.866 -3.478 1.00 96.00 255 VAL A CA 1
ATOM 1945 C C . VAL A 1 255 ? 3.526 7.153 -3.610 1.00 96.00 255 VAL A C 1
ATOM 1947 O O . VAL A 1 255 ? 3.906 6.800 -4.728 1.00 96.00 255 VAL A O 1
ATOM 1950 N N . PRO A 1 256 ? 4.277 6.920 -2.517 1.00 94.00 256 PRO A N 1
ATOM 1951 C CA . PRO A 1 256 ? 5.474 6.081 -2.556 1.00 94.00 256 PRO A CA 1
ATOM 1952 C C . PRO A 1 256 ? 5.145 4.665 -3.042 1.00 94.00 256 PRO A C 1
ATOM 1954 O O . PRO A 1 256 ? 4.118 4.094 -2.673 1.00 94.00 256 PRO A O 1
ATOM 1957 N N . ASP A 1 257 ? 6.020 4.074 -3.850 1.00 91.81 257 ASP A N 1
ATOM 1958 C CA . ASP A 1 257 ? 5.885 2.672 -4.229 1.00 91.81 257 ASP A CA 1
ATOM 1959 C C . ASP A 1 257 ? 6.075 1.784 -2.984 1.00 91.81 257 ASP A C 1
ATOM 1961 O O . ASP A 1 257 ? 7.056 1.949 -2.254 1.00 91.81 257 ASP A O 1
ATOM 1965 N N . PRO A 1 258 ? 5.166 0.831 -2.716 1.00 77.81 258 PRO A N 1
ATOM 1966 C CA . PRO A 1 258 ? 5.215 0.032 -1.493 1.00 77.81 258 PRO A CA 1
ATOM 1967 C C . PRO A 1 258 ? 6.397 -0.949 -1.440 1.00 77.81 258 PRO A C 1
ATOM 1969 O O . PRO A 1 258 ? 6.651 -1.529 -0.383 1.00 77.81 258 PRO A O 1
ATOM 1972 N N . PHE A 1 259 ? 7.101 -1.161 -2.556 1.00 75.12 259 PHE A N 1
ATOM 1973 C CA . PHE A 1 259 ? 8.195 -2.127 -2.663 1.00 75.12 259 PHE A CA 1
ATOM 1974 C C . PHE A 1 259 ? 9.551 -1.479 -2.951 1.00 75.12 259 PHE A C 1
ATOM 1976 O O . PHE A 1 259 ? 10.581 -2.068 -2.624 1.00 75.12 259 PHE A O 1
ATOM 1983 N N . ILE A 1 260 ? 9.576 -0.298 -3.575 1.00 82.44 260 ILE A N 1
ATOM 1984 C CA . ILE A 1 260 ? 10.810 0.374 -3.999 1.00 82.44 260 ILE A CA 1
ATOM 1985 C C . ILE A 1 260 ? 10.816 1.803 -3.455 1.00 82.44 260 ILE A C 1
ATOM 1987 O O . ILE A 1 260 ? 10.171 2.691 -3.998 1.00 82.44 260 ILE A O 1
ATOM 1991 N N . MET A 1 261 ? 11.598 2.033 -2.397 1.00 85.44 261 MET A N 1
ATOM 1992 C CA . MET A 1 261 ? 11.625 3.301 -1.647 1.00 85.44 261 MET A CA 1
ATOM 1993 C C . MET A 1 261 ? 12.016 4.525 -2.487 1.00 85.44 261 MET A C 1
ATOM 1995 O O . MET A 1 261 ? 11.667 5.649 -2.143 1.00 85.44 261 MET A O 1
ATOM 1999 N N . THR A 1 262 ? 12.751 4.324 -3.581 1.00 90.62 262 THR A N 1
ATOM 2000 C CA . THR A 1 262 ? 13.145 5.398 -4.500 1.00 90.62 262 THR A CA 1
ATOM 2001 C C . THR A 1 262 ? 12.062 5.734 -5.518 1.00 90.62 262 THR A C 1
ATOM 2003 O O . THR A 1 262 ? 12.224 6.682 -6.282 1.00 90.62 262 THR A O 1
ATOM 2006 N N . ARG A 1 263 ? 10.963 4.978 -5.570 1.00 96.94 263 ARG A N 1
ATOM 2007 C CA . ARG A 1 263 ? 9.947 5.081 -6.612 1.00 96.94 263 ARG A CA 1
ATOM 2008 C C . ARG A 1 263 ? 8.667 5.709 -6.084 1.00 96.94 263 ARG A C 1
ATOM 2010 O O . ARG A 1 263 ? 8.211 5.399 -4.991 1.00 96.94 263 ARG A O 1
ATOM 2017 N N . TYR A 1 264 ? 8.071 6.572 -6.898 1.00 97.62 264 TYR A N 1
ATOM 2018 C CA . TYR A 1 264 ? 6.850 7.301 -6.577 1.00 97.62 264 TYR A CA 1
ATOM 2019 C C . TYR A 1 264 ? 5.859 7.232 -7.739 1.00 97.62 264 TYR A C 1
ATOM 2021 O O . TYR A 1 264 ? 6.237 7.198 -8.913 1.00 97.62 264 TYR A O 1
ATOM 2029 N N . HIS A 1 265 ? 4.578 7.202 -7.388 1.00 97.88 265 HIS A N 1
ATOM 2030 C CA . HIS A 1 265 ? 3.431 7.152 -8.283 1.00 97.88 265 HIS A CA 1
ATOM 2031 C C . HIS A 1 265 ? 2.760 8.525 -8.245 1.00 97.88 265 HIS A C 1
ATOM 2033 O O . HIS A 1 265 ? 2.122 8.874 -7.255 1.00 97.88 265 HIS A O 1
ATOM 2039 N N . TYR A 1 266 ? 2.918 9.302 -9.312 1.00 97.81 266 TYR A N 1
ATOM 2040 C CA . TYR A 1 266 ? 2.234 10.577 -9.512 1.00 97.81 266 TYR A CA 1
ATOM 2041 C C . TYR A 1 266 ? 0.876 10.291 -10.157 1.00 97.81 266 TYR A C 1
ATOM 2043 O O . TYR A 1 266 ? 0.830 9.801 -11.289 1.00 97.81 266 TYR A O 1
ATOM 2051 N N . GLN A 1 267 ? -0.214 10.527 -9.426 1.00 97.19 267 GLN A N 1
ATOM 2052 C CA . GLN A 1 267 ? -1.573 10.184 -9.845 1.00 97.19 267 GLN A CA 1
ATOM 2053 C C . GLN A 1 267 ? -2.336 11.439 -10.274 1.00 97.19 267 GLN A C 1
ATOM 2055 O O . GLN A 1 267 ? -2.457 12.397 -9.512 1.00 97.19 267 GLN A O 1
ATOM 2060 N N . ALA A 1 268 ? -2.886 11.422 -11.484 1.00 95.38 268 ALA A N 1
ATOM 2061 C CA . ALA A 1 268 ? -3.636 12.536 -12.057 1.00 95.38 268 ALA A CA 1
ATOM 2062 C C . ALA A 1 268 ? -4.878 12.027 -12.805 1.00 95.38 268 ALA A C 1
ATOM 2064 O O . ALA A 1 268 ? -5.071 10.827 -12.990 1.00 95.38 268 ALA A O 1
ATOM 2065 N N . THR A 1 269 ? -5.692 12.954 -13.286 1.00 94.19 269 THR A N 1
ATOM 2066 C CA . THR A 1 269 ? -6.864 12.739 -14.146 1.00 94.19 269 THR A CA 1
ATOM 2067 C C . THR A 1 269 ? -6.766 13.729 -15.299 1.00 94.19 269 THR A C 1
ATOM 2069 O O . THR A 1 269 ? -6.715 14.939 -15.102 1.00 94.19 269 THR A O 1
ATOM 2072 N N . ALA A 1 270 ? -6.711 13.232 -16.520 1.00 91.75 270 ALA A N 1
ATOM 2073 C CA . ALA A 1 270 ? -6.793 14.079 -17.692 1.00 91.75 270 ALA A CA 1
ATOM 2074 C C . ALA A 1 270 ? -8.256 14.304 -18.064 1.00 91.75 270 ALA A C 1
ATOM 2076 O O . ALA A 1 270 ? -9.071 13.384 -17.974 1.00 91.75 270 ALA A O 1
ATOM 2077 N N . TYR A 1 271 ? -8.571 15.515 -18.513 1.00 90.44 271 TYR A N 1
ATOM 2078 C CA . TYR A 1 271 ? -9.909 15.908 -18.930 1.00 90.44 271 TYR A CA 1
ATOM 2079 C C . TYR A 1 271 ? -9.895 16.299 -20.402 1.00 90.44 271 TYR A C 1
ATOM 2081 O O . TYR A 1 271 ? -9.022 17.037 -20.858 1.00 90.44 271 TYR A O 1
ATOM 2089 N N . ARG A 1 272 ? -10.890 15.827 -21.150 1.00 91.81 272 ARG A N 1
ATOM 2090 C CA . ARG A 1 272 ? -11.156 16.274 -22.512 1.00 91.81 272 ARG A CA 1
ATOM 2091 C C . ARG A 1 272 ? -12.262 17.310 -22.479 1.00 91.81 272 ARG A C 1
ATOM 2093 O O . ARG A 1 272 ? -13.415 16.983 -22.186 1.00 91.81 272 ARG A O 1
ATOM 2100 N N . HIS A 1 273 ? -11.929 18.542 -22.830 1.00 88.88 273 HIS A N 1
ATOM 2101 C CA . HIS A 1 273 ? -12.909 19.613 -22.943 1.00 88.88 273 HIS A CA 1
ATOM 2102 C C . HIS A 1 273 ? -13.418 19.736 -24.379 1.00 88.88 273 HIS A C 1
ATOM 2104 O O . HIS A 1 273 ? -12.635 19.721 -25.327 1.00 88.88 273 HIS A O 1
ATOM 2110 N N . THR A 1 274 ? -14.726 19.915 -24.533 1.00 91.00 274 THR A N 1
ATOM 2111 C CA . THR A 1 274 ? -15.329 20.396 -25.778 1.00 91.00 274 THR A CA 1
ATOM 2112 C C . THR A 1 274 ? -15.867 21.791 -25.510 1.00 91.00 274 THR A C 1
ATOM 2114 O O . THR A 1 274 ? -16.624 21.990 -24.558 1.00 91.00 274 THR A O 1
ATOM 2117 N N . CYS A 1 275 ? -15.430 22.764 -26.309 1.00 91.50 275 CYS A N 1
ATOM 2118 C CA . CYS A 1 275 ? -15.858 24.148 -26.168 1.00 91.50 275 CYS A CA 1
ATOM 2119 C C . CYS A 1 275 ? -16.739 24.571 -27.341 1.00 91.50 275 CYS A C 1
ATOM 2121 O O . CYS A 1 275 ? -16.419 24.274 -28.489 1.00 91.50 275 CYS A O 1
ATOM 2123 N N . SER A 1 276 ? -17.801 25.310 -27.045 1.00 93.50 276 SER A N 1
ATOM 2124 C CA . SER A 1 276 ? -18.744 25.883 -28.009 1.00 93.50 276 SER A CA 1
ATOM 2125 C C . SER A 1 276 ? -18.962 27.370 -27.730 1.00 93.50 276 SER A C 1
ATOM 2127 O O . SER A 1 276 ? -18.727 27.820 -26.612 1.00 93.50 276 SER A O 1
ATOM 2129 N N . GLY A 1 277 ? -19.439 28.129 -28.717 1.00 91.94 277 GLY A N 1
ATOM 2130 C CA . GLY A 1 277 ? -19.672 29.576 -28.601 1.00 91.94 277 GLY A CA 1
ATOM 2131 C C . GLY A 1 277 ? -18.525 30.427 -29.157 1.00 91.94 277 GLY A C 1
ATOM 2132 O O . GLY A 1 277 ? -17.504 29.902 -29.603 1.00 91.94 277 GLY A O 1
ATOM 2133 N N . PHE A 1 278 ? -18.709 31.749 -29.156 1.00 92.12 278 PHE A N 1
ATOM 2134 C CA . PHE A 1 278 ? -17.796 32.712 -29.781 1.00 92.12 278 PHE A CA 1
ATOM 2135 C C . PHE A 1 278 ? -17.232 33.699 -28.749 1.00 92.12 278 PHE A C 1
ATOM 2137 O O . PHE A 1 278 ? -17.991 34.318 -28.005 1.00 92.12 278 PHE A O 1
ATOM 2144 N N . LEU A 1 279 ? -15.898 33.832 -28.718 1.00 88.25 279 LEU A N 1
ATOM 2145 C CA . LEU A 1 279 ? -15.126 34.723 -27.838 1.00 88.25 279 LEU A CA 1
ATOM 2146 C C . LEU A 1 279 ? -15.555 34.649 -26.361 1.00 88.25 279 LEU A C 1
ATOM 2148 O O . LEU A 1 279 ? -15.258 33.661 -25.691 1.00 88.25 279 LEU A O 1
ATOM 2152 N N . TRP A 1 280 ? -16.242 35.672 -25.851 1.00 88.50 280 TRP A N 1
ATOM 2153 C CA . TRP A 1 280 ? -16.637 35.780 -24.445 1.00 88.50 280 TRP A CA 1
ATOM 2154 C C . TRP A 1 280 ? -17.848 34.909 -24.073 1.00 88.50 280 TRP A C 1
ATOM 2156 O O . TRP A 1 280 ? -18.089 34.679 -22.893 1.00 88.50 280 TRP A O 1
ATOM 2166 N N . TRP A 1 281 ? -18.561 34.347 -25.055 1.00 90.69 281 TRP A N 1
ATOM 2167 C CA . TRP A 1 281 ? -19.622 33.353 -24.837 1.00 90.69 281 TRP A CA 1
ATOM 2168 C C . TRP A 1 281 ? -19.122 31.908 -24.964 1.00 90.69 281 TRP A C 1
ATOM 2170 O O . TRP A 1 281 ? -19.922 30.976 -25.097 1.00 90.69 281 TRP A O 1
ATOM 2180 N N . ARG A 1 282 ? -17.799 31.696 -24.995 1.00 92.75 282 ARG A N 1
ATOM 2181 C CA . ARG A 1 282 ? -17.228 30.355 -25.103 1.00 92.75 282 ARG A CA 1
ATOM 2182 C C . ARG A 1 282 ? -17.493 29.578 -23.814 1.00 92.75 282 ARG A C 1
ATOM 2184 O O . ARG A 1 282 ? -16.946 29.888 -22.763 1.00 92.75 282 ARG A O 1
ATOM 2191 N N . THR A 1 283 ? -18.288 28.523 -23.917 1.00 92.00 283 THR A N 1
ATOM 2192 C CA . THR A 1 283 ? -18.546 27.563 -22.842 1.00 92.00 283 THR A CA 1
ATOM 2193 C C . THR A 1 283 ? -17.754 26.292 -23.109 1.00 92.00 283 THR A C 1
ATOM 2195 O O . THR A 1 283 ? -17.795 25.755 -24.212 1.00 92.00 283 THR A O 1
ATOM 2198 N N . CYS A 1 284 ? -17.011 25.809 -22.115 1.00 92.12 284 CYS A N 1
ATOM 2199 C CA . CYS A 1 284 ? -16.253 24.563 -22.201 1.00 92.12 284 CYS A CA 1
ATOM 2200 C C . CYS A 1 284 ? -16.830 23.551 -21.215 1.00 92.12 284 CYS A C 1
ATOM 2202 O O . CYS A 1 284 ? -17.016 23.865 -20.043 1.00 92.12 284 CYS A O 1
ATOM 2204 N N . LYS A 1 285 ? -17.090 22.330 -21.679 1.00 93.69 285 LYS A N 1
ATOM 2205 C CA . LYS A 1 285 ? -17.570 21.228 -20.838 1.00 93.69 285 LYS A CA 1
ATOM 2206 C C . LYS A 1 285 ? -16.587 20.072 -20.887 1.00 93.69 285 LYS A C 1
ATOM 2208 O O . LYS A 1 285 ? -16.041 19.772 -21.949 1.00 93.69 285 LYS A O 1
ATOM 2213 N N . VAL A 1 286 ? -16.376 19.423 -19.745 1.00 93.44 286 VAL A N 1
ATOM 2214 C CA . VAL A 1 286 ? -15.675 18.136 -19.695 1.00 93.44 286 VAL A CA 1
ATOM 2215 C C . VAL A 1 286 ? -16.569 17.102 -20.373 1.00 93.44 286 VAL A C 1
ATOM 2217 O O . VAL A 1 286 ? -17.717 16.913 -19.988 1.00 93.44 286 VAL A O 1
ATOM 2220 N N . THR A 1 287 ? -16.042 16.464 -21.409 1.00 94.69 287 THR A N 1
ATOM 2221 C CA . THR A 1 287 ? -16.734 15.430 -22.196 1.00 94.69 287 THR A CA 1
ATOM 2222 C C . THR A 1 287 ? -16.181 14.037 -21.943 1.00 94.69 287 THR A C 1
ATOM 2224 O O . THR A 1 287 ? -16.872 13.050 -22.162 1.00 94.69 287 THR A O 1
ATOM 2227 N N . GLU A 1 288 ? -14.946 13.949 -21.454 1.00 94.31 288 GLU A N 1
ATOM 2228 C CA . GLU A 1 288 ? -14.310 12.694 -21.074 1.00 94.31 288 GLU A CA 1
ATOM 2229 C C . GLU A 1 288 ? -13.293 12.967 -19.964 1.00 94.31 288 GLU A C 1
ATOM 2231 O O . GLU A 1 288 ? -12.688 14.042 -19.922 1.00 94.31 288 GLU A O 1
ATOM 2236 N N . SER A 1 289 ? -13.084 11.995 -19.082 1.00 94.12 289 SER A N 1
ATOM 2237 C CA . SER A 1 289 ? -11.997 12.007 -18.109 1.00 94.12 289 SER A CA 1
ATOM 2238 C C . SER A 1 289 ? -11.271 10.664 -18.104 1.00 94.12 289 SER A C 1
ATOM 2240 O O . SER A 1 289 ? -11.855 9.617 -18.402 1.00 94.12 289 SER A O 1
ATOM 2242 N N . ARG A 1 290 ? -9.971 10.690 -17.803 1.00 95.25 290 ARG A N 1
ATOM 2243 C CA . ARG A 1 290 ? -9.135 9.491 -17.683 1.00 95.25 290 ARG A CA 1
ATOM 2244 C C . ARG A 1 290 ? -8.198 9.617 -16.510 1.00 95.25 290 ARG A C 1
ATOM 2246 O O . ARG A 1 290 ? -7.378 10.528 -16.469 1.00 95.25 290 ARG A O 1
ATOM 2253 N N . ASP A 1 291 ? -8.281 8.662 -15.600 1.00 96.44 291 ASP A N 1
ATOM 2254 C CA . ASP A 1 291 ? -7.285 8.509 -14.557 1.00 96.44 291 ASP A CA 1
ATOM 2255 C C . ASP A 1 291 ? -5.965 8.032 -15.152 1.00 96.44 291 ASP A C 1
ATOM 2257 O O . ASP A 1 291 ? -5.913 7.196 -16.055 1.00 96.44 291 ASP A O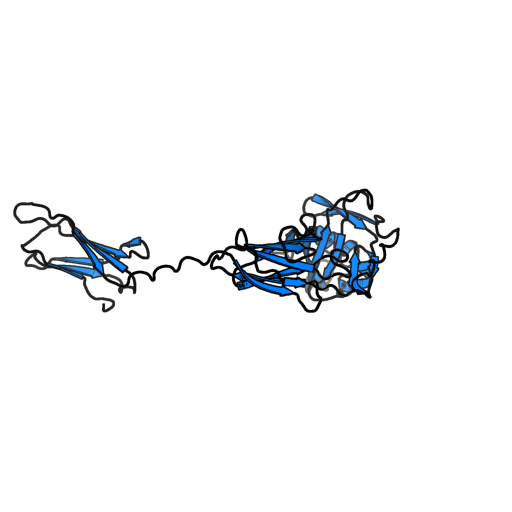 1
ATOM 2261 N N . THR A 1 292 ? -4.880 8.609 -14.658 1.00 96.38 292 THR A N 1
ATOM 2262 C CA . THR A 1 292 ? -3.541 8.443 -15.206 1.00 96.38 292 THR A CA 1
ATOM 2263 C C . THR A 1 292 ? -2.520 8.320 -14.100 1.00 96.38 292 THR A C 1
ATOM 2265 O O . THR A 1 292 ? -2.713 8.795 -12.976 1.00 96.38 292 THR A O 1
ATOM 2268 N N . ARG A 1 293 ? -1.403 7.687 -14.441 1.00 97.81 293 ARG A N 1
ATOM 2269 C CA . ARG A 1 293 ? -0.301 7.499 -13.518 1.00 97.81 293 ARG A CA 1
ATOM 2270 C C . ARG A 1 293 ? 1.035 7.630 -14.223 1.00 97.81 293 ARG A C 1
ATOM 2272 O O . ARG A 1 293 ? 1.277 6.949 -15.219 1.00 97.81 293 ARG A O 1
ATOM 2279 N N . THR A 1 294 ? 1.927 8.417 -13.631 1.00 98.19 294 THR A N 1
ATOM 2280 C CA . THR A 1 294 ? 3.348 8.448 -13.988 1.00 98.19 294 THR A CA 1
ATOM 2281 C C . THR A 1 294 ? 4.170 7.859 -12.855 1.00 98.19 294 THR A C 1
ATOM 2283 O O . THR A 1 294 ? 4.078 8.292 -11.708 1.00 98.19 294 THR A O 1
ATOM 2286 N N . ILE A 1 295 ? 4.985 6.856 -13.173 1.00 98.19 295 ILE A N 1
ATOM 2287 C CA . ILE A 1 295 ? 5.891 6.218 -12.219 1.00 98.19 295 ILE A CA 1
ATOM 2288 C C . ILE A 1 295 ? 7.286 6.793 -12.431 1.00 98.19 295 ILE A C 1
ATOM 2290 O O . ILE A 1 295 ? 7.839 6.708 -13.531 1.00 98.19 295 ILE A O 1
ATOM 2294 N N . VAL A 1 296 ? 7.861 7.348 -11.370 1.00 98.38 296 VAL A N 1
ATOM 2295 C CA . VAL A 1 296 ? 9.190 7.965 -11.371 1.00 98.38 296 VAL A CA 1
ATOM 2296 C C . VAL A 1 296 ? 10.071 7.230 -10.377 1.00 98.38 296 VAL A C 1
ATOM 2298 O O . VAL A 1 296 ? 9.653 6.991 -9.248 1.00 98.38 296 VAL A O 1
ATOM 2301 N N . ASP A 1 297 ? 11.283 6.873 -10.789 1.00 97.50 297 ASP A N 1
ATOM 2302 C CA . ASP A 1 297 ? 12.283 6.239 -9.936 1.00 97.50 297 ASP A CA 1
ATOM 2303 C C . ASP A 1 297 ? 13.465 7.188 -9.721 1.00 97.50 297 ASP A C 1
ATOM 2305 O O . ASP A 1 297 ? 14.169 7.573 -10.659 1.00 97.50 297 ASP A O 1
ATOM 2309 N N . PHE A 1 298 ? 13.675 7.583 -8.470 1.00 96.69 298 PHE A N 1
ATOM 2310 C CA . PHE A 1 298 ? 14.762 8.460 -8.053 1.00 96.69 298 PHE A CA 1
ATOM 2311 C C . PHE A 1 298 ? 16.058 7.695 -7.745 1.00 96.69 298 PHE A C 1
ATOM 2313 O O . PHE A 1 298 ? 16.999 8.293 -7.230 1.00 96.69 298 PHE A O 1
ATOM 2320 N N . ASN A 1 299 ? 16.144 6.398 -8.072 1.00 93.19 299 ASN A N 1
ATOM 2321 C CA . ASN A 1 299 ? 17.374 5.631 -7.903 1.00 93.19 299 ASN A CA 1
ATOM 2322 C C . ASN A 1 299 ? 18.528 6.237 -8.715 1.00 93.19 299 ASN A C 1
ATOM 2324 O O . ASN A 1 299 ? 18.365 6.556 -9.898 1.00 93.19 299 ASN A O 1
ATOM 2328 N N . THR A 1 300 ? 19.705 6.338 -8.103 1.00 92.19 300 THR A N 1
ATOM 2329 C CA . THR A 1 300 ? 20.945 6.795 -8.736 1.00 92.19 300 THR A CA 1
ATOM 2330 C C . THR A 1 300 ? 21.833 5.595 -9.062 1.00 92.19 300 THR A C 1
ATOM 2332 O O . THR A 1 300 ? 21.996 4.685 -8.256 1.00 92.19 300 THR A O 1
ATOM 2335 N N . GLU A 1 301 ? 22.402 5.565 -10.266 1.00 90.38 301 GLU A N 1
ATOM 2336 C CA . GLU A 1 301 ? 23.353 4.525 -10.668 1.00 90.38 301 GLU A CA 1
ATOM 2337 C C . GLU A 1 301 ? 24.354 5.135 -11.650 1.00 90.38 301 GLU A C 1
ATOM 2339 O O . GLU A 1 301 ? 24.172 5.090 -12.866 1.00 90.38 301 GLU A O 1
ATOM 2344 N N . SER A 1 302 ? 25.400 5.760 -11.105 1.00 86.44 302 SER A N 1
ATOM 2345 C CA . SER A 1 302 ? 26.364 6.564 -11.870 1.00 86.44 302 SER A CA 1
ATOM 2346 C C . SER A 1 302 ? 27.083 5.786 -12.973 1.00 86.44 302 SER A C 1
ATOM 2348 O O . SER A 1 302 ? 27.493 6.386 -13.962 1.00 86.44 302 SER A O 1
ATOM 2350 N N . SER A 1 303 ? 27.194 4.461 -12.842 1.00 86.56 303 SER A N 1
ATOM 2351 C CA . SER A 1 303 ? 27.745 3.577 -13.875 1.00 86.56 303 SER A CA 1
ATOM 2352 C C . SER A 1 303 ? 26.839 3.421 -15.102 1.00 86.56 303 SER A C 1
ATOM 2354 O O . SER A 1 303 ? 27.327 3.047 -16.164 1.00 86.56 303 SER A O 1
ATOM 2356 N N . LYS A 1 304 ? 25.534 3.695 -14.978 1.00 82.62 304 LYS A N 1
ATOM 2357 C CA . LYS A 1 304 ? 24.552 3.557 -16.066 1.00 82.62 304 LYS A CA 1
ATOM 2358 C C . LYS A 1 304 ? 24.017 4.892 -16.562 1.00 82.62 304 LYS A C 1
ATOM 2360 O O . LYS A 1 304 ? 23.712 5.029 -17.744 1.00 82.62 304 LYS A O 1
ATOM 2365 N N . TYR A 1 305 ? 23.839 5.861 -15.670 1.00 89.00 305 TYR A N 1
ATOM 2366 C CA . TYR A 1 305 ? 23.230 7.141 -16.005 1.00 89.00 305 TYR A CA 1
ATOM 2367 C C . TYR A 1 305 ? 23.618 8.255 -15.027 1.00 89.00 305 TYR A C 1
ATOM 2369 O O . TYR A 1 305 ? 23.855 8.033 -13.843 1.00 89.00 305 TYR A O 1
ATOM 2377 N N . GLN A 1 306 ? 23.625 9.498 -15.515 1.00 89.50 306 GLN A N 1
ATOM 2378 C CA . GLN A 1 306 ? 23.855 10.680 -14.678 1.00 89.50 306 GLN A CA 1
ATOM 2379 C C . GLN A 1 306 ? 22.582 11.088 -13.923 1.00 89.50 306 GLN A C 1
ATOM 2381 O O . GLN A 1 306 ? 21.521 11.248 -14.533 1.00 89.50 306 GLN A O 1
ATOM 2386 N N . GLY A 1 307 ? 22.689 11.300 -12.609 1.00 93.81 307 GLY A N 1
ATOM 2387 C CA . GLY A 1 307 ? 21.567 11.674 -11.743 1.00 93.81 307 GLY A CA 1
ATOM 2388 C C . GLY A 1 307 ? 20.636 10.497 -11.439 1.00 93.81 307 GLY A C 1
ATOM 2389 O O . GLY A 1 307 ? 21.087 9.375 -11.221 1.00 93.81 307 GLY A O 1
ATOM 2390 N N . THR A 1 308 ? 19.329 10.752 -11.407 1.00 95.44 308 THR A N 1
ATOM 2391 C CA . THR A 1 308 ? 18.309 9.724 -11.155 1.00 95.44 308 THR A CA 1
ATOM 2392 C C . THR A 1 308 ? 17.871 9.026 -12.439 1.00 95.44 308 THR A C 1
ATOM 2394 O O . THR A 1 308 ? 18.011 9.587 -13.534 1.00 95.44 308 THR A O 1
ATOM 2397 N N . LEU A 1 309 ? 17.306 7.821 -12.327 1.00 96.06 309 LEU A N 1
ATOM 2398 C CA . LEU A 1 309 ? 16.733 7.106 -13.469 1.00 96.06 309 LEU A CA 1
ATOM 2399 C C . LEU A 1 309 ? 15.630 7.937 -14.137 1.00 96.06 309 LEU A C 1
ATOM 2401 O O . LEU A 1 309 ? 15.696 8.177 -15.344 1.00 96.06 309 LEU A O 1
ATOM 2405 N N . GLY A 1 310 ? 14.695 8.461 -13.340 1.00 97.56 310 GLY A N 1
ATOM 2406 C CA . GLY A 1 310 ? 13.642 9.362 -13.789 1.00 97.56 310 GLY A CA 1
ATOM 2407 C C . GLY A 1 310 ? 12.342 8.641 -14.141 1.00 97.56 310 GLY A C 1
ATOM 2408 O O . GLY A 1 310 ? 11.944 7.697 -13.460 1.00 97.56 310 GLY A O 1
ATOM 2409 N N . VAL A 1 311 ? 11.637 9.107 -15.174 1.00 98.25 311 VAL A N 1
ATOM 2410 C CA . VAL A 1 311 ? 10.347 8.529 -15.580 1.00 98.25 311 VAL A CA 1
ATOM 2411 C C . VAL A 1 311 ? 10.531 7.098 -16.090 1.00 98.25 311 VAL A C 1
ATOM 2413 O O . VAL A 1 311 ? 11.167 6.864 -17.119 1.00 98.25 311 VAL A O 1
ATOM 2416 N N . LEU A 1 312 ? 9.912 6.140 -15.397 1.00 97.75 312 LEU A N 1
ATOM 2417 C CA . LEU A 1 312 ? 9.849 4.748 -15.831 1.00 97.75 312 LEU A CA 1
ATOM 2418 C C . LEU A 1 312 ? 8.749 4.534 -16.864 1.00 97.75 312 LEU A C 1
ATOM 2420 O O . LEU A 1 312 ? 8.973 3.869 -17.868 1.00 97.75 312 LEU A O 1
ATOM 2424 N N . THR A 1 313 ? 7.553 5.059 -16.610 1.00 98.19 313 THR A N 1
ATOM 2425 C CA . THR A 1 313 ? 6.401 4.927 -17.508 1.00 98.19 313 THR A CA 1
ATOM 2426 C C . THR A 1 313 ? 5.327 5.949 -17.141 1.00 98.19 313 THR A C 1
ATOM 2428 O O . THR A 1 313 ? 5.277 6.415 -16.004 1.00 98.19 313 THR A O 1
ATOM 2431 N N . ALA A 1 314 ? 4.446 6.244 -18.088 1.00 97.75 314 ALA A N 1
ATOM 2432 C CA . ALA A 1 314 ? 3.210 6.997 -17.919 1.00 97.75 314 ALA A CA 1
ATOM 2433 C C . ALA A 1 314 ? 2.103 6.234 -18.657 1.00 97.75 314 ALA A C 1
ATOM 2435 O O . ALA A 1 314 ? 2.377 5.678 -19.723 1.00 97.75 314 ALA A O 1
ATOM 2436 N N . TYR A 1 315 ? 0.905 6.136 -18.079 1.00 97.81 315 TYR A N 1
ATOM 2437 C CA . TYR A 1 315 ? -0.207 5.368 -18.654 1.00 97.81 315 TYR A CA 1
ATOM 2438 C C . TYR A 1 315 ? -1.574 5.801 -18.104 1.00 97.81 315 TYR A C 1
ATOM 2440 O O . TYR A 1 315 ? -1.656 6.496 -17.089 1.00 97.81 315 TYR A O 1
ATOM 2448 N N . CYS A 1 316 ? -2.642 5.357 -18.771 1.00 97.50 316 CYS A N 1
ATOM 2449 C CA . CYS A 1 316 ? -4.029 5.507 -18.331 1.00 97.50 316 CYS A CA 1
ATOM 2450 C C . CYS A 1 316 ? -4.451 4.291 -17.502 1.00 97.50 316 CYS A C 1
ATOM 2452 O O . CYS A 1 316 ? -4.222 3.150 -17.902 1.00 97.50 316 CYS A O 1
ATOM 2454 N N . GLU A 1 317 ? -5.065 4.508 -16.344 1.00 96.19 317 GLU A N 1
ATOM 2455 C CA . GLU A 1 317 ? -5.486 3.417 -15.467 1.00 96.19 317 GLU A CA 1
ATOM 2456 C C . GLU A 1 317 ? -6.590 2.576 -16.133 1.00 96.19 317 GLU A C 1
ATOM 2458 O O . GLU A 1 317 ? -7.530 3.104 -16.725 1.00 96.19 317 GLU A O 1
ATOM 2463 N N . GLY A 1 318 ? -6.459 1.248 -16.062 1.00 95.75 318 GLY A N 1
ATOM 2464 C CA . GLY A 1 318 ? -7.441 0.298 -16.599 1.00 95.75 318 GLY A CA 1
ATOM 2465 C C . GLY A 1 318 ? -7.296 -0.066 -18.083 1.00 95.75 318 GLY A C 1
ATOM 2466 O O . GLY A 1 318 ? -7.965 -0.996 -18.522 1.00 95.75 318 GLY A O 1
ATOM 2467 N N . ILE A 1 319 ? -6.417 0.591 -18.849 1.00 95.88 319 ILE A N 1
ATOM 2468 C CA . ILE A 1 319 ? -6.213 0.314 -20.285 1.00 95.88 319 ILE A CA 1
ATOM 2469 C C . ILE A 1 319 ? -4.728 0.333 -20.668 1.00 95.88 319 ILE A C 1
ATOM 2471 O O . ILE A 1 319 ? -3.916 1.011 -20.044 1.00 95.88 319 ILE A O 1
ATOM 2475 N N . THR A 1 320 ? -4.346 -0.423 -21.703 1.00 95.88 320 THR A N 1
ATOM 2476 C CA . THR A 1 320 ? -2.948 -0.466 -22.168 1.00 95.88 320 THR A CA 1
ATOM 2477 C C . THR A 1 320 ? -2.590 0.754 -23.008 1.00 95.88 320 THR A C 1
ATOM 2479 O O . THR A 1 320 ? -1.560 1.367 -22.748 1.00 95.88 320 THR A O 1
ATOM 2482 N N . VAL A 1 321 ? -3.443 1.109 -23.971 1.00 97.25 321 VAL A N 1
ATOM 2483 C CA . VAL A 1 321 ? -3.249 2.226 -24.904 1.00 97.25 321 VAL A CA 1
ATOM 2484 C C . VAL A 1 321 ? -4.201 3.349 -24.510 1.00 97.25 321 VAL A C 1
ATOM 2486 O O . VAL A 1 321 ? -5.409 3.129 -24.430 1.00 97.25 321 VAL A O 1
ATOM 2489 N N . CYS A 1 322 ? -3.667 4.535 -24.226 1.00 96.56 322 CYS A N 1
ATOM 2490 C CA . CYS A 1 322 ? -4.482 5.700 -23.909 1.00 96.56 322 CYS A CA 1
ATOM 2491 C C . CYS A 1 322 ? -5.266 6.184 -25.139 1.00 96.56 322 CYS A C 1
ATOM 2493 O O . CYS A 1 322 ? -4.809 6.008 -26.268 1.00 96.56 322 CYS A O 1
ATOM 2495 N N . PRO A 1 323 ? -6.428 6.836 -24.952 1.00 96.06 323 PRO A N 1
ATOM 2496 C CA . PRO A 1 323 ? -7.127 7.483 -26.053 1.00 96.06 323 PRO A CA 1
ATOM 2497 C C . PRO A 1 323 ? -6.221 8.502 -26.765 1.00 96.06 323 PRO A C 1
ATOM 2499 O O . PRO A 1 323 ? -5.520 9.243 -26.075 1.00 96.06 323 PRO A O 1
ATOM 2502 N N . PRO A 1 324 ? -6.280 8.643 -28.102 1.00 94.12 324 PRO A N 1
ATOM 2503 C CA . PRO A 1 324 ? -5.392 9.546 -28.843 1.00 94.12 324 PRO A CA 1
ATOM 2504 C C . PRO A 1 324 ? -5.453 11.009 -28.391 1.00 94.12 324 PRO A C 1
ATOM 2506 O O . PRO A 1 324 ? -4.464 11.728 -28.490 1.00 94.12 324 PRO A O 1
ATOM 2509 N N . TRP A 1 325 ? -6.596 11.455 -27.851 1.00 91.94 325 TRP A N 1
ATOM 2510 C CA . TRP A 1 325 ? -6.731 12.804 -27.298 1.00 91.94 325 TRP A CA 1
ATOM 2511 C C . TRP A 1 325 ? -5.862 13.029 -26.060 1.00 91.94 325 TRP A C 1
ATOM 2513 O O . TRP A 1 325 ? -5.697 14.165 -25.661 1.00 91.94 325 TRP A O 1
ATOM 2523 N N . MET A 1 326 ? -5.289 12.004 -25.441 1.00 92.25 326 MET A N 1
ATOM 2524 C CA . MET A 1 326 ? -4.324 12.174 -24.354 1.00 92.25 326 MET A CA 1
ATOM 2525 C C . MET A 1 326 ? -2.971 12.685 -24.854 1.00 92.25 326 MET A C 1
ATOM 2527 O O . MET A 1 326 ? -2.265 13.398 -24.144 1.00 92.25 326 MET A O 1
ATOM 2531 N N . LYS A 1 327 ? -2.613 12.336 -26.089 1.00 88.12 327 LYS A N 1
ATOM 2532 C CA . LYS A 1 327 ? -1.357 12.716 -26.724 1.00 88.12 327 LYS A CA 1
ATOM 2533 C C . LYS A 1 327 ? -1.434 14.178 -27.156 1.00 88.12 327 LYS A C 1
ATOM 2535 O O . LYS A 1 327 ? -2.418 14.588 -27.763 1.00 88.12 327 LYS A O 1
ATOM 2540 N N . ARG A 1 328 ? -0.403 14.978 -26.869 1.00 73.56 328 ARG A N 1
ATOM 2541 C CA . ARG A 1 328 ? -0.296 16.408 -27.240 1.00 73.56 328 ARG A CA 1
ATOM 2542 C C . ARG A 1 328 ? -1.384 17.361 -26.706 1.00 73.56 328 ARG A C 1
ATOM 2544 O O . ARG A 1 328 ? -1.264 18.562 -26.927 1.00 73.56 328 ARG A O 1
ATOM 2551 N N . SER A 1 329 ? -2.398 16.900 -25.974 1.00 58.81 329 SER A N 1
ATOM 2552 C CA . SER A 1 329 ? -3.541 17.753 -25.588 1.00 58.81 329 SER A CA 1
ATOM 2553 C C . SER A 1 329 ? -3.349 18.594 -24.332 1.00 58.81 329 SER A C 1
ATOM 2555 O O . SER A 1 329 ? -4.215 19.394 -23.989 1.00 58.81 329 SER A O 1
ATOM 2557 N N . PHE A 1 330 ? -2.198 18.511 -23.669 1.00 57.12 330 PHE A N 1
ATOM 2558 C CA . PHE A 1 330 ? -1.941 19.337 -22.488 1.00 57.12 330 PHE A CA 1
ATOM 2559 C C . PHE A 1 330 ? -1.633 20.814 -22.803 1.00 57.12 330 PHE A C 1
ATOM 2561 O O . PHE A 1 330 ? -1.405 21.600 -21.887 1.00 57.12 330 PHE A O 1
ATOM 2568 N N . GLY A 1 331 ? -1.654 21.216 -24.081 1.00 45.62 331 GLY A N 1
ATOM 2569 C CA . GLY A 1 331 ? -1.625 22.625 -24.492 1.00 45.62 331 GLY A CA 1
ATOM 2570 C C . GLY A 1 331 ? -2.931 23.386 -24.216 1.00 45.62 331 GLY A C 1
ATOM 2571 O O . GLY A 1 331 ? -2.928 24.612 -24.220 1.00 45.62 331 GLY A O 1
ATOM 2572 N N . ALA A 1 332 ? -4.032 22.684 -23.929 1.00 43.94 332 ALA A N 1
ATOM 2573 C CA . ALA A 1 332 ? -5.312 23.273 -23.545 1.00 43.94 332 ALA A CA 1
ATOM 2574 C C . ALA A 1 332 ? -5.703 22.803 -22.139 1.00 43.94 332 ALA A C 1
ATOM 2576 O O . ALA A 1 332 ? -6.693 22.116 -21.940 1.00 43.94 332 ALA A O 1
ATOM 2577 N N . VAL A 1 333 ? -4.869 23.210 -21.184 1.00 45.78 333 VAL A N 1
ATOM 2578 C CA . VAL A 1 333 ? -5.178 23.386 -19.767 1.00 45.78 333 VAL A CA 1
ATOM 2579 C C . VAL A 1 333 ? -5.726 22.156 -19.024 1.00 45.78 333 VAL A C 1
ATOM 2581 O O . VAL A 1 333 ? -6.908 21.831 -19.064 1.00 45.78 333 VAL A O 1
ATOM 2584 N N . LEU A 1 334 ? -4.871 21.569 -18.181 1.00 48.50 334 LEU A N 1
ATOM 2585 C CA . LEU A 1 334 ? -5.320 21.011 -16.904 1.00 48.50 334 LEU A CA 1
ATOM 2586 C C . LEU A 1 334 ? -5.800 22.182 -16.037 1.00 48.50 334 LEU A C 1
ATOM 2588 O O . LEU A 1 334 ? -5.110 22.597 -15.107 1.00 48.50 334 LEU A O 1
ATOM 2592 N N . LEU A 1 335 ? -6.934 22.795 -16.390 1.00 45.31 335 LEU A N 1
ATOM 2593 C CA . LEU A 1 335 ? -7.579 23.694 -15.447 1.00 45.31 335 LEU A CA 1
ATOM 2594 C C . LEU A 1 335 ? -7.973 22.813 -14.263 1.00 45.31 335 LEU A C 1
ATOM 2596 O O . LEU A 1 335 ? -8.542 21.737 -14.487 1.00 45.31 335 LEU A O 1
ATOM 2600 N N . PRO A 1 336 ? -7.705 23.228 -13.015 1.00 48.28 336 PRO A N 1
ATOM 2601 C CA . PRO A 1 336 ? -8.512 22.710 -11.927 1.00 48.28 336 PRO A CA 1
ATOM 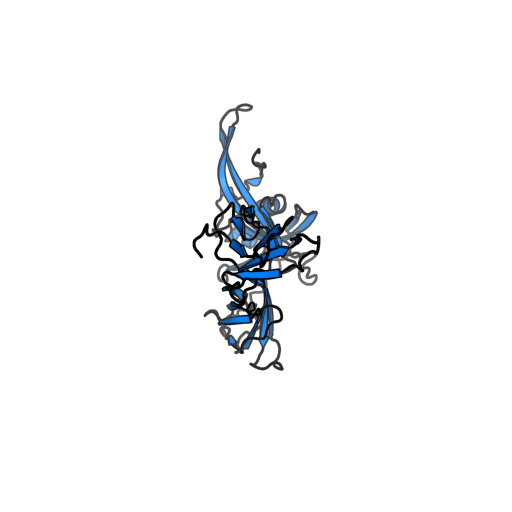2602 C C . PRO A 1 336 ? -9.972 22.893 -12.351 1.00 48.28 336 PRO A C 1
ATOM 2604 O O . PRO A 1 336 ? -10.337 23.951 -12.875 1.00 48.28 336 PRO A O 1
ATOM 2607 N N . VAL A 1 337 ? -10.781 21.843 -12.204 1.00 48.84 337 VAL A N 1
ATOM 2608 C CA . VAL A 1 337 ? -12.235 21.983 -12.317 1.00 48.84 337 VAL A CA 1
ATOM 2609 C C . VAL A 1 337 ? -12.593 23.193 -11.445 1.00 48.84 337 VAL A C 1
ATOM 2611 O O . VAL A 1 337 ? -12.172 23.197 -10.285 1.00 48.84 337 VAL A O 1
ATOM 2614 N N . PRO A 1 338 ? -13.235 24.250 -11.981 1.00 42.81 338 PRO A N 1
ATOM 2615 C CA . PRO A 1 338 ? -13.703 25.339 -11.137 1.00 42.81 338 PRO A CA 1
ATOM 2616 C C . PRO A 1 338 ? -14.546 24.712 -10.027 1.00 42.81 338 PRO A C 1
ATOM 2618 O O . PRO A 1 338 ? -15.440 23.919 -10.333 1.00 42.81 338 PRO A O 1
ATOM 2621 N N . GLY A 1 339 ? -14.161 24.973 -8.776 1.00 46.31 339 GLY A N 1
ATOM 2622 C CA . GLY A 1 339 ? -14.908 24.534 -7.599 1.00 46.31 339 GLY A CA 1
ATOM 2623 C C . GLY A 1 339 ? -16.298 25.141 -7.547 1.00 46.31 339 GLY A C 1
ATOM 2624 O O . GLY A 1 339 ? -16.486 26.225 -8.150 1.00 46.31 339 GLY A O 1
#

Sequence (339 aa):
MPADSPVAVTFSEPVTDAQISVLDEWFEDEVPGTTQLNPARTVLTFTPSEPWMDSLMAVTVSGARDAAGNTMSPHTWRFGEEPPKKKAAAAPAVERAWTRPDGRTLMVKAGGEERRPYRVTVEVRSAAKSGATLLWSGTAGGVRAGTVARLSIPIGKVTGRTAHWRARVATGAWSAWQRATTPANDVVTAAAPPPDAFALLGSWQSQDGKRINYRKGYWDRARDEGFGNVKIVQKHDLDALSAHQMTKHPHRGIVPDPFIMTRYHYQATAYRHTCSGFLWWRTCKVTESRDTRTIVDFNTESSKYQGTLGVLTAYCEGITVCPPWMKRSFGAVLLPVPG

Foldseek 3Di:
DFFFDKDKDFAPAAWPQKDKWKAFPVVRDTFAWDWDQDPRNGMIITTGPGTDDQTKMKMKIFRIADPVRDTDDIDIDIDHDYDDPPDPWPPWWFPDWDDDPQLFKIKTAIATDDQFWWKKKKWKFQDQDPPGHTLDIFIFTRHGHRGMDIDGHDQPSQAPGKIWMWMTIHPDDIDGIDIGDHPNVSPPPVPPWDLQQQPFPDWDAFLVRDIFTAGNKDADPVVRDMFGAHCQCPFAVAGPVLLRCLRRCLVVDWAADRTARQKIKRKHKDFDWDWDDDDPPIDIDGPDIFIKIWMFGQDDDPVRHDGGSGTGYIHTPPDGYDDNCSYPVCVPDPDPPDD

Radius of gyration: 34.26 Å; chains: 1; bounding box: 71×61×96 Å

Secondary structure (DSSP, 8-state):
--TTPPEEEE-SS--BS-EEEEEETTTTEEPPEEEEE-TTS-EEEEEESSPPPSSEEEEEEE--B-TT-PBPPPEEEEEEPPPP--PPPPPPEEEEEEE-TTSSEEEEEEESS-SSPEEEEEEEESSSSTTSPEEEEEEEEEE-TT-EEEEEPPTTSSTTSEEEEEEEETTSPPPPPEEEE--GGG----PPP-TTTT-EEEEEE-TTSPEEEEE--EEETTTTEEEHHHHHHHHH---HHHHHHHHH--TTEEEE-SS-TTEEEEEEEEEEEEEESSGGG-EEEEEEEEEEEEEEEEEE-TTT-SSEEEEEEEEETT-SS--GGGSSGGGS--PPPP-

InterPro domains:
  IPR014755 Copper resistance protein CopC/internalin, immunoglobulin-like [G3DSA:2.60.40.1220] (2-80)

=== Feature glossary ===
Feature key, reading from the visual/contextual features back to the raw sequence:

Rendered structure images. Structure images are PyMOL renders from six orthogonal camera directions. Cartoon representation draws helices as coils and strands as arrows; sticks shows the backbone as bonds; surface shows the solvent-excluded envelope. Rainbow coloring maps sequence position to hue (blue→red, N→C); chain coloring assigns a distinct color per polypeptide.

Contact-map, Ramachandran, and PAE plots. Three diagnostic plots accompany the record. The Cα contact map visualizes the tertiary structure as a 2D adjacency matrix (8 Å cutoff, sequence-local contacts suppressed). The Ramachandran plot shows the distribution of backbone (φ, ψ) torsions, with points in the α and β basins reflecting secondary structure content. The PAE plot shows AlphaFold's inter-residue confidence as a color matrix.

InterPro / GO / CATH / organism. The annotation block draws on four external resources. InterPro: which protein families and domains the sequence belongs to. GO: standardized terms for what the protein does, what process it participates in, and where in the cell it acts. CATH: which structural fold it has in the CATH hierarchy. Organism: the species of origin.

Nearest PDB structures. Structural nearest neighbors (via Foldseek easy-search vs the PDB). Reported per hit: target PDB id, E-value, and alignment TM-score. A TM-score above ~0.5 is the conventional threshold for 'same fold'.

Predicted aligned error. Predicted aligned error is AlphaFold's pairwise confidence. Unlike pLDDT (per-residue), PAE is per-residue-pair and captures whether two parts of the structure are correctly placed relative to each other. Units are ångströms of expected positional error.

Solvent-accessible surface area. SASA measures how much of the protein is reachable by solvent. It is computed by rolling a water-sized probe over the atomic surface and summing the exposed area (Å²). Per-residue SASA distinguishes core (buried, low SASA) from surface (exposed, high SASA) residues; total SASA is a whole-molecule size measure.

B-factor. Crystallographic B-factors measure how much each atom's electron density is smeared out, in Å². They rise in mobile loops and surface residues and fall in the buried interior. In AlphaFold models this column is repurposed to hold pLDDT instead.

pLDDT. For AlphaFold models, the B-factor field carries pLDDT — the model's own estimate of local accuracy on a 0–100 scale. Regions with pLDDT<50 should be treated as essentially unmodeled; they often correspond to intrinsically disordered segments.

Backbone torsions (φ/ψ). φ (phi) and ψ (psi) are the two rotatable backbone dihedrals per residue: φ is the C(i-1)–N–Cα–C torsion, ψ is the N–Cα–C–N(i+1) torsion, both in degrees on (−180°, 180°]. α-helical residues cluster near (−60°, −45°); β-strand residues near (−120°, +130°). A Ramachandran plot is simply a scatter of (φ, ψ) for every residue.

Radius of gyration, Cα contacts, bounding box. Radius of gyration (Rg) is the root-mean-square distance of Cα atoms from their centroid — a single number for overall size and compactness. A globular domain of N residues has Rg ≈ 2.2·N^0.38 Å; an extended or disordered chain has a much larger Rg. The Cα contact count is the number of residue pairs whose Cα atoms are within 8 Å and are more than four positions apart in sequence — a standard proxy for tertiary packing density. The bounding box is the smallest axis-aligned box enclosing all Cα atoms.

Secondary structure (3-state, P-SEA). Three-state secondary structure (P-SEA) collapses the eight DSSP classes into helix (a), strand (b), and coil (c). P-SEA assigns these from Cα geometry alone — distances and angles — without requiring backbone oxygens, so it works on any Cα trace.

Secondary structure (8-state, DSSP). Secondary structure is the local, repeating backbone conformation. DSSP classifies it into eight states by reading the hydrogen-bond network: three helix types (H, G, I), two β types (E, B), two non-regular types (T, S), and unstructured coil (-).

Foldseek 3Di. The Foldseek 3Di string encodes local tertiary geometry as a 20-letter alphabet — one character per residue — derived from the relative positions of nearby Cα atoms. Unlike the amino-acid sequence, 3Di is a direct function of the 3D structure, so two proteins with the same fold have similar 3Di strings even at low sequence identity.

mmCIF coordinates. Structure coordinates are given as an mmCIF _atom_site loop: one row per atom with element, residue name, chain id, sequence number, and x/y/z position in Å. Only the four main-chain atoms per residue are included here; side chains are omitted to keep the record compact.

Sequence. This is the polypeptide sequence — one letter per residue, N-terminus first. Length ranges from a few dozen residues for small domains to over a thousand for large multi-domain proteins.